Protein AF-A0AA35XCS1-F1 (afdb_monomer_lite)

Secondary structure (DSSP, 8-state):
-EE----TT--BSEEEE-SSTTSS-EEEE--SS-BEEEEEEE-TTS-SSEEEEEEE-STT---EEEEEE-GGG-SSB--GGGEEEE----TTT--S-BTTEEEEEEEE-TT---B--SS----EEEEEPPP-TTSEEEPTTEEPPTT-SSS--EE-TTSPPP-TTTTS--SEEEE--SEEEPTT----STTGGGTS-EEEE--SSS-PPP-PPPS--TT------------TTSHHHHHHHHHHHHHHHHHHHHHHHHHHHHHHHHHHHHHTT--------------------------------

Organism: Geodia barretti (NCBI:txid519541)

Sequence (305 aa):
MVAAKDYHQEQSTVLKYSCNEGYSWRDFTFSSTDITVYGVVTEPGQHTTIMSLYGGSWDNFKWTVITVDFANIFPRQCDDQDYYDWRPWDERTESQCLLGSSITIERRKPQICCLNGRDYDREFDYHICDCTSEDYECDYGFARPMYDYYAPCMRDHAIELPNPCADGKNKTYMANTGYRKIAGDVCTGGEEILFQRFEAPCCGDDTLPPFFPPPNQPGQTVSGKVASKGPLAAVGALLGVACLMALVFLAMFIIVTLKYRATTRNYIRVATAEEPALFGSSQQDTPENLASMAGEEEDDKPLIP

pLDDT: mean 75.56, std 20.83, range [29.45, 97.0]

Foldseek 3Di:
DWDDPDDVPFWDQWTWDALQPVPDIDIDRQDPDTWDWPDKDDDPPNLAQKIWTWTADDVDGDIDIGIDRCQVVAPEADDPVQKDWDKDDDPVPRDCADLQKIKTWIDGHSVHRHRPHSPDDIDMDIDGHADDPVQKDFDPQWDADPPDPPGDTHGNPVDDDPLPCVVVPDQKDFAFLRMDGDPPRDHDHDCVVLGGTDIGGSDPDPDPDPRPPGPDPPPDDPPDPPDDDDDDDDPVVVVVVVVVVVVVVVVVVVVVVVVVVVVVVVVVVVVVPDDDDDDDDDDDDDDDDDDDDDDDDDDDYDDDD

Structure (mmCIF, N/CA/C/O backbone):
data_AF-A0AA35XCS1-F1
#
_entry.id   AF-A0AA35XCS1-F1
#
loop_
_atom_site.group_PDB
_atom_site.id
_atom_site.type_symbol
_atom_site.label_atom_id
_atom_site.label_alt_id
_atom_site.label_comp_id
_atom_site.label_asym_id
_atom_site.label_entity_id
_atom_site.label_seq_id
_atom_site.pdbx_PDB_ins_code
_atom_site.Cartn_x
_atom_site.Cartn_y
_atom_site.Cartn_z
_atom_site.occupancy
_atom_site.B_iso_or_equiv
_atom_site.auth_seq_id
_atom_site.auth_comp_id
_atom_site.auth_asym_id
_atom_site.auth_atom_id
_atom_site.pdbx_PDB_model_num
ATOM 1 N N . MET A 1 1 ? -11.689 -0.130 13.879 1.00 67.38 1 MET A N 1
ATOM 2 C CA . MET A 1 1 ? -10.366 -0.140 14.540 1.00 67.38 1 MET A CA 1
ATOM 3 C C . MET A 1 1 ? -10.580 -0.165 16.047 1.00 67.38 1 MET A C 1
ATOM 5 O O . MET A 1 1 ? -11.455 0.543 16.535 1.00 67.38 1 MET A O 1
ATOM 9 N N . VAL A 1 2 ? -9.821 -0.976 16.780 1.00 70.12 2 VAL A N 1
ATOM 10 C CA . VAL A 1 2 ? -9.845 -1.020 18.251 1.00 70.12 2 VAL A CA 1
ATOM 11 C C . VAL A 1 2 ? -8.406 -0.928 18.740 1.00 70.12 2 VAL A C 1
ATOM 13 O O . VAL A 1 2 ? -7.520 -1.516 18.127 1.00 70.12 2 VAL A O 1
ATOM 16 N N . ALA A 1 3 ? -8.180 -0.176 19.812 1.00 72.00 3 ALA A N 1
ATOM 17 C CA . ALA A 1 3 ? -6.889 -0.035 20.463 1.00 72.00 3 ALA A CA 1
ATOM 18 C C . ALA A 1 3 ? -7.043 -0.311 21.965 1.00 72.00 3 ALA A C 1
ATOM 20 O O . ALA A 1 3 ? -7.731 0.416 22.691 1.00 72.00 3 ALA A O 1
ATOM 21 N N . ALA A 1 4 ? -6.368 -1.356 22.440 1.00 60.22 4 ALA A N 1
ATOM 22 C CA . ALA A 1 4 ? -5.995 -1.415 23.844 1.00 60.22 4 ALA A CA 1
ATOM 23 C C . ALA A 1 4 ? -4.939 -0.333 24.105 1.00 60.22 4 ALA A C 1
ATOM 25 O O . ALA A 1 4 ? -4.103 -0.046 23.245 1.00 60.22 4 ALA A O 1
ATOM 26 N N . LYS A 1 5 ? -4.996 0.297 25.277 1.00 62.22 5 LYS A N 1
ATOM 27 C CA . LYS A 1 5 ? -4.013 1.301 25.674 1.00 62.22 5 LYS A CA 1
ATOM 28 C C . LYS A 1 5 ? -2.779 0.566 26.197 1.00 62.22 5 LYS A C 1
ATOM 30 O O . LYS A 1 5 ? -2.802 0.098 27.330 1.00 62.22 5 LYS A O 1
ATOM 35 N N . ASP A 1 6 ? -1.751 0.429 25.362 1.00 60.84 6 ASP A N 1
ATOM 36 C CA . ASP A 1 6 ? -0.478 -0.153 25.791 1.00 60.84 6 ASP A CA 1
ATOM 37 C C . ASP A 1 6 ? 0.267 0.840 26.689 1.00 60.84 6 ASP A C 1
ATOM 39 O O . ASP A 1 6 ? 0.948 1.763 26.239 1.00 60.84 6 ASP A O 1
ATOM 43 N N . TYR A 1 7 ? 0.060 0.664 27.988 1.00 57.91 7 TYR A N 1
ATOM 44 C CA . TYR A 1 7 ? 0.939 1.167 29.020 1.00 57.91 7 TYR A CA 1
ATOM 45 C C . TYR A 1 7 ? 1.681 -0.028 29.605 1.00 57.91 7 TYR A C 1
ATOM 47 O O . TYR A 1 7 ? 1.083 -0.854 30.297 1.00 57.91 7 TYR A O 1
ATOM 55 N N . HIS A 1 8 ? 2.992 -0.101 29.367 1.00 55.34 8 HIS A N 1
ATOM 56 C CA . HIS A 1 8 ? 3.849 -1.095 30.001 1.00 55.34 8 HIS A CA 1
ATOM 57 C C . HIS A 1 8 ? 3.632 -1.105 31.526 1.00 55.34 8 HIS A C 1
ATOM 59 O O . HIS A 1 8 ? 4.065 -0.195 32.226 1.00 55.34 8 HIS A O 1
ATOM 65 N N . GLN A 1 9 ? 3.019 -2.187 32.020 1.00 58.66 9 GLN A N 1
ATOM 66 C CA . GLN A 1 9 ? 2.786 -2.519 33.435 1.00 58.66 9 GLN A CA 1
ATOM 67 C C . GLN A 1 9 ? 1.664 -1.753 34.172 1.00 58.66 9 GLN A C 1
ATOM 69 O O . GLN A 1 9 ? 1.353 -2.133 35.303 1.00 58.66 9 GLN A O 1
ATOM 74 N N . GLU A 1 10 ? 0.986 -0.775 33.562 1.00 75.75 10 GLU A N 1
ATOM 75 C CA . GLU A 1 10 ? -0.226 -0.194 34.171 1.00 75.75 10 GLU A CA 1
ATOM 76 C C . GLU A 1 10 ? -1.444 -1.124 33.997 1.00 75.75 10 GLU A C 1
ATOM 78 O O . GLU A 1 10 ? -1.518 -1.946 33.079 1.00 75.75 10 GLU A O 1
ATOM 83 N N . GLN A 1 11 ? -2.422 -1.007 34.897 1.00 83.88 11 GLN A N 1
ATOM 84 C CA . GLN A 1 11 ? -3.726 -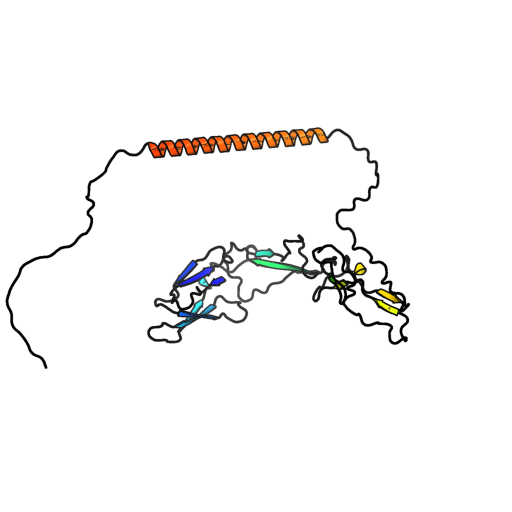1.653 34.742 1.00 83.88 11 GLN A CA 1
ATOM 85 C C . GLN A 1 11 ? -4.712 -0.714 34.034 1.00 83.88 11 GLN A C 1
ATOM 87 O O . GLN A 1 11 ? -4.580 0.508 34.085 1.00 83.88 11 GLN A O 1
ATOM 92 N N . SER A 1 12 ? -5.733 -1.284 33.395 1.00 87.31 12 SER A N 1
ATOM 93 C CA . SER A 1 12 ? -6.838 -0.529 32.808 1.00 87.31 12 SER A CA 1
ATOM 94 C C . SER A 1 12 ? -8.179 -1.229 33.030 1.00 87.31 12 SER A C 1
ATOM 96 O O . SER A 1 12 ? -8.268 -2.456 33.080 1.00 87.31 12 SER A O 1
ATOM 98 N N . THR A 1 13 ? -9.235 -0.423 33.080 1.00 90.31 13 THR A N 1
ATOM 99 C CA . THR A 1 13 ? -10.644 -0.822 32.934 1.00 90.31 13 THR A CA 1
ATOM 100 C C . THR A 1 13 ? -11.238 -0.383 31.588 1.00 90.31 13 THR A C 1
ATOM 102 O O . THR A 1 13 ? -12.380 -0.726 31.286 1.00 90.31 13 THR A O 1
ATOM 105 N N . VAL A 1 14 ? -10.484 0.357 30.759 1.00 89.50 14 VAL A N 1
ATOM 106 C CA . VAL A 1 14 ? -10.960 1.041 29.541 1.00 89.50 14 VAL A CA 1
ATOM 107 C C . VAL A 1 14 ? -10.181 0.637 28.278 1.00 89.50 14 VAL A C 1
ATOM 109 O O . VAL A 1 14 ? -8.949 0.657 28.245 1.00 89.50 14 VAL A O 1
ATOM 112 N N . LEU A 1 15 ? -10.923 0.335 27.207 1.00 90.06 15 LEU A N 1
ATOM 113 C CA . LEU A 1 15 ? -10.454 0.226 25.818 1.00 90.06 15 LEU A CA 1
ATOM 114 C C . LEU A 1 15 ? -10.829 1.493 25.038 1.00 90.06 15 LEU A C 1
ATOM 116 O O . LEU A 1 15 ? -11.811 2.157 25.377 1.00 90.06 15 LEU A O 1
ATOM 120 N N . LYS A 1 16 ? -10.116 1.787 23.944 1.00 91.44 16 LYS A N 1
ATOM 121 C CA . LYS A 1 16 ? -10.513 2.825 22.981 1.00 91.44 16 LYS A CA 1
ATOM 122 C C . LYS A 1 16 ? -10.874 2.198 21.638 1.00 91.44 16 LYS A C 1
ATOM 124 O O . LYS A 1 16 ? -10.176 1.316 21.145 1.00 91.44 16 LYS A O 1
ATOM 129 N N . TYR A 1 17 ? -11.957 2.655 21.019 1.00 92.00 17 TYR A N 1
ATOM 130 C CA . TYR A 1 17 ? -12.400 2.162 19.714 1.00 92.00 17 TYR A CA 1
ATOM 131 C C . TYR A 1 17 ? -12.751 3.300 18.754 1.00 92.00 17 TYR A C 1
ATOM 133 O O . TYR A 1 17 ? -13.126 4.397 19.169 1.00 92.00 17 TYR A O 1
ATOM 141 N N . SER A 1 18 ? -12.632 3.023 17.456 1.00 91.56 18 SER A N 1
ATOM 142 C CA . SER A 1 18 ? -12.961 3.945 16.371 1.00 91.56 18 SER A CA 1
ATOM 143 C C . SER A 1 18 ? -13.613 3.193 15.209 1.00 91.56 18 SER A C 1
ATOM 145 O O . SER A 1 18 ? -13.070 2.206 14.696 1.00 91.56 18 SER A O 1
ATOM 147 N N . CYS A 1 19 ? -14.774 3.679 14.761 1.00 91.00 19 CYS A N 1
ATOM 148 C CA . CYS A 1 19 ? -15.423 3.212 13.534 1.00 91.00 19 CYS A CA 1
ATOM 149 C C . CYS A 1 19 ? -15.185 4.135 12.327 1.00 91.00 19 CYS A C 1
ATOM 151 O O . CYS A 1 19 ? -15.748 3.858 11.277 1.00 91.00 19 CYS A O 1
ATOM 153 N N . ASN A 1 20 ? -14.346 5.172 12.439 1.00 88.81 20 ASN A N 1
ATOM 154 C CA . ASN A 1 20 ? -14.059 6.164 11.391 1.00 88.81 20 ASN A CA 1
ATOM 155 C C . ASN A 1 20 ? -12.549 6.283 11.095 1.00 88.81 20 ASN A C 1
ATOM 157 O O . ASN A 1 20 ? -11.977 7.369 11.122 1.00 88.81 20 ASN A O 1
ATOM 161 N N . GLU A 1 21 ? -11.893 5.135 10.882 1.00 88.56 21 GLU A N 1
ATOM 162 C CA . GLU A 1 21 ? -10.452 5.007 10.565 1.00 88.56 21 GLU A CA 1
ATOM 163 C C . GLU A 1 21 ? -9.485 5.729 11.535 1.00 88.56 21 GLU A C 1
ATOM 165 O O . GLU A 1 21 ? -8.349 6.026 11.185 1.00 88.56 21 GLU A O 1
ATOM 170 N N . GLY A 1 22 ? -9.906 5.978 12.780 1.00 90.75 22 GLY A N 1
ATOM 171 C CA . GLY A 1 22 ? -9.110 6.683 13.792 1.00 90.75 22 GLY A CA 1
ATOM 172 C C . GLY A 1 22 ? -9.342 8.197 13.860 1.00 90.75 22 GLY A C 1
ATOM 173 O O . GLY A 1 22 ? -8.748 8.842 14.723 1.00 90.75 22 GLY A O 1
ATOM 174 N N . TYR A 1 23 ? -10.222 8.767 13.023 1.00 88.69 23 TYR A N 1
ATOM 175 C CA . TYR A 1 23 ? -10.543 10.204 13.024 1.00 88.69 23 TYR A CA 1
ATOM 176 C C . TYR A 1 23 ? -11.166 10.675 14.350 1.00 88.69 23 TYR A C 1
ATOM 178 O O . TYR A 1 23 ? -10.897 11.782 14.813 1.00 88.69 23 TYR A O 1
ATOM 186 N N . SER A 1 24 ? -11.966 9.830 15.005 1.00 89.75 24 SER A N 1
ATOM 187 C CA . SER A 1 24 ? -12.323 10.020 16.411 1.00 89.75 24 SER A CA 1
ATOM 188 C C . SER A 1 24 ? -12.408 8.698 17.171 1.00 89.75 24 SER A C 1
ATOM 190 O O . SER A 1 24 ? -12.579 7.618 16.600 1.00 89.75 24 SER A O 1
ATOM 192 N N . TRP A 1 25 ? -12.249 8.798 18.489 1.00 92.12 25 TRP A N 1
ATOM 193 C CA . TRP A 1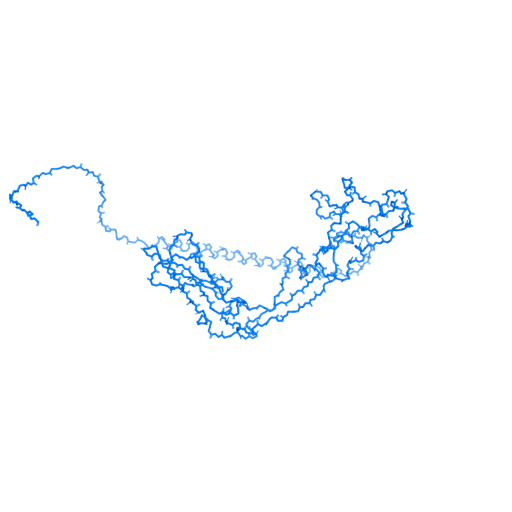 25 ? -12.144 7.666 19.402 1.00 92.12 25 TRP A CA 1
ATOM 194 C C . TRP A 1 25 ? -13.201 7.762 20.495 1.00 92.12 25 TRP A C 1
ATOM 196 O O . TRP A 1 25 ? -13.586 8.856 20.910 1.00 92.12 25 TRP A O 1
ATOM 206 N N . ARG A 1 26 ? -13.668 6.604 20.955 1.00 91.38 26 ARG A N 1
ATOM 207 C CA . ARG A 1 26 ? -14.609 6.459 22.066 1.00 91.38 26 ARG A CA 1
ATOM 208 C C . ARG A 1 26 ? -14.055 5.474 23.080 1.00 91.38 26 ARG A C 1
ATOM 210 O O . ARG A 1 26 ? -13.398 4.502 22.707 1.00 91.38 26 ARG A O 1
ATOM 217 N N . ASP A 1 27 ? -14.373 5.715 24.341 1.00 92.69 27 ASP A N 1
ATOM 218 C CA . ASP A 1 27 ? -13.903 4.914 25.464 1.00 92.69 27 ASP A CA 1
ATOM 219 C C . ASP A 1 27 ? -14.972 3.879 25.832 1.00 92.69 27 ASP A C 1
ATOM 221 O O . ASP A 1 27 ? -16.171 4.163 25.791 1.00 92.69 27 ASP A O 1
ATOM 225 N N . PHE A 1 28 ? -14.539 2.663 26.158 1.00 90.56 28 PHE A N 1
ATOM 226 C CA . PHE A 1 28 ? -15.406 1.556 26.552 1.00 90.56 28 PHE A CA 1
ATOM 227 C C . PHE A 1 28 ? -14.847 0.872 27.798 1.00 90.56 28 PHE A C 1
ATOM 229 O O . PHE A 1 28 ? -13.753 0.303 27.761 1.00 90.56 28 PHE A O 1
ATOM 236 N N . THR A 1 29 ? -15.604 0.918 28.893 1.00 92.62 29 THR A N 1
ATOM 237 C CA . THR A 1 29 ? -15.270 0.219 30.137 1.00 92.62 29 THR A CA 1
ATOM 238 C C . THR A 1 29 ? -15.533 -1.277 29.967 1.00 92.62 29 THR A C 1
ATOM 240 O O . THR A 1 29 ? -16.683 -1.702 29.901 1.00 92.62 29 THR A O 1
ATOM 243 N N . PHE A 1 30 ? -14.468 -2.074 29.872 1.00 90.31 30 PHE A N 1
ATOM 244 C CA . PHE A 1 30 ? -14.535 -3.518 29.609 1.00 90.31 30 PHE A CA 1
ATOM 245 C C . PHE A 1 30 ? -14.518 -4.375 30.883 1.00 90.31 30 PHE A C 1
ATOM 247 O O . PHE A 1 30 ? -14.803 -5.569 30.826 1.00 90.31 30 PHE A O 1
ATOM 254 N N . SER A 1 31 ? -14.152 -3.779 32.018 1.00 89.81 31 SER A N 1
ATOM 255 C CA . SER A 1 31 ? -14.043 -4.434 33.321 1.00 89.81 31 SER A CA 1
ATOM 256 C C . SER A 1 31 ? -14.433 -3.457 34.428 1.00 89.81 31 SER A C 1
ATOM 258 O O . SER A 1 31 ? -14.196 -2.257 34.308 1.00 89.81 31 SER A O 1
ATOM 260 N N . SER A 1 32 ? -15.005 -3.966 35.521 1.00 89.69 32 SER A N 1
ATOM 261 C CA . SER A 1 32 ? -15.224 -3.206 36.760 1.00 89.69 32 SER A CA 1
ATOM 262 C C . SER A 1 32 ? -14.017 -3.233 37.707 1.00 89.69 32 SER A C 1
ATOM 264 O O . SER A 1 32 ? -14.047 -2.585 38.748 1.00 89.69 32 SER A O 1
ATOM 266 N N . THR A 1 33 ? -12.987 -4.016 37.381 1.00 88.50 33 THR A N 1
ATOM 267 C CA . THR A 1 33 ? -11.736 -4.144 38.139 1.00 88.50 33 THR A CA 1
ATOM 268 C C . THR A 1 33 ? -10.532 -3.950 37.228 1.00 88.50 33 THR A C 1
ATOM 270 O O . THR A 1 33 ? -10.570 -4.286 36.044 1.00 88.50 33 THR A O 1
ATOM 273 N N . ASP A 1 34 ? -9.452 -3.422 37.789 1.00 88.62 34 ASP A N 1
ATOM 274 C CA . ASP A 1 34 ? -8.239 -3.076 37.059 1.00 88.62 34 ASP A CA 1
ATOM 275 C C . ASP A 1 34 ? -7.478 -4.318 36.550 1.00 88.62 34 ASP A C 1
ATOM 277 O O . ASP A 1 34 ? -7.041 -5.176 37.325 1.00 88.62 34 ASP A O 1
ATOM 281 N N . ILE A 1 35 ? -7.305 -4.411 35.226 1.00 88.88 35 ILE A N 1
ATOM 282 C CA . ILE A 1 35 ? -6.639 -5.523 34.530 1.00 88.88 35 ILE A CA 1
ATOM 283 C C . ILE A 1 35 ? -5.383 -5.018 33.816 1.00 88.88 35 ILE A C 1
ATOM 285 O O . ILE A 1 35 ? -5.453 -4.114 32.984 1.00 88.88 35 ILE A O 1
ATOM 289 N N . THR A 1 36 ? -4.238 -5.648 34.072 1.00 89.06 36 THR A N 1
ATOM 290 C CA . THR A 1 36 ? -3.053 -5.536 33.213 1.00 89.06 36 THR A CA 1
ATOM 291 C C . THR A 1 36 ? -3.299 -6.381 31.969 1.00 89.06 36 THR A C 1
ATOM 293 O O . THR A 1 36 ? -3.499 -7.595 32.066 1.00 89.06 36 THR A O 1
ATOM 296 N N . VAL A 1 37 ? -3.322 -5.744 30.797 1.00 88.62 37 VAL A N 1
ATOM 297 C CA . VAL A 1 37 ? -3.548 -6.407 29.504 1.00 88.62 37 VAL A CA 1
ATOM 298 C C . VAL A 1 37 ? -2.206 -6.882 28.945 1.00 88.62 37 VAL A C 1
ATOM 300 O O . VAL A 1 37 ? -1.283 -6.091 28.798 1.00 88.62 37 VAL A O 1
ATOM 303 N N . TYR A 1 38 ? -2.102 -8.172 28.622 1.00 89.12 38 TYR A N 1
ATOM 304 C CA . TYR A 1 38 ? -0.889 -8.798 28.071 1.00 89.12 38 TYR A CA 1
ATOM 305 C C . TYR A 1 38 ? -0.964 -8.994 26.550 1.00 89.12 38 TYR A C 1
ATOM 307 O O . TYR A 1 38 ? 0.028 -9.358 25.919 1.00 89.12 38 TYR A O 1
ATOM 315 N N . GLY A 1 39 ? -2.139 -8.775 25.959 1.00 89.31 39 GLY A N 1
ATOM 316 C CA . GLY A 1 39 ? -2.330 -8.741 24.519 1.00 89.31 39 GLY A CA 1
ATOM 317 C C . GLY A 1 39 ? -3.788 -8.887 24.105 1.00 89.31 39 GLY A C 1
ATOM 318 O O . GLY A 1 39 ? -4.706 -8.950 24.930 1.00 89.31 39 GLY A O 1
ATOM 319 N N . VAL A 1 40 ? -3.983 -8.912 22.790 1.00 90.44 40 VAL A N 1
ATOM 320 C CA . VAL A 1 40 ? -5.284 -8.917 22.120 1.00 90.44 40 VAL A CA 1
ATOM 321 C C . VAL A 1 40 ? -5.237 -9.906 20.959 1.00 90.44 40 VAL A C 1
ATOM 323 O O . VAL A 1 40 ? -4.264 -9.933 20.209 1.00 90.44 40 VAL A O 1
ATOM 326 N N . VAL A 1 41 ? -6.299 -10.692 20.790 1.00 91.50 41 VAL A N 1
ATOM 327 C CA . VAL A 1 41 ? -6.521 -11.573 19.638 1.00 91.50 41 VAL A CA 1
ATOM 328 C C . VAL A 1 41 ? -7.871 -11.276 18.980 1.00 91.50 41 VAL A C 1
ATOM 330 O O . VAL A 1 41 ? -8.790 -10.740 19.602 1.00 91.50 41 VAL A O 1
ATOM 333 N N . THR A 1 42 ? -7.980 -11.623 17.701 1.00 90.88 42 THR A N 1
ATOM 334 C CA . THR A 1 42 ? -9.192 -11.500 16.873 1.00 90.88 42 THR A CA 1
ATOM 335 C C . THR A 1 42 ? -9.430 -12.812 16.124 1.00 90.88 42 THR A C 1
ATOM 337 O O . THR A 1 42 ? -8.530 -13.651 16.041 1.00 90.88 42 THR A O 1
ATOM 340 N N . GLU A 1 43 ? -10.643 -13.014 15.607 1.00 86.81 43 GLU A N 1
ATOM 341 C CA . GLU A 1 43 ? -10.980 -14.180 14.778 1.00 86.81 43 GLU A CA 1
ATOM 342 C C . GLU A 1 43 ? -10.091 -14.207 13.510 1.00 86.81 43 GLU A C 1
ATOM 344 O O . GLU A 1 43 ? -9.932 -13.164 12.861 1.00 86.81 43 GLU A O 1
ATOM 349 N N . PRO A 1 44 ? -9.484 -15.355 13.139 1.00 84.88 44 PRO A N 1
ATOM 350 C CA . PRO A 1 44 ? -8.673 -15.463 11.927 1.00 84.88 44 PRO A CA 1
ATOM 351 C C . PRO A 1 44 ? -9.413 -14.961 10.680 1.00 84.88 44 PRO A C 1
ATOM 353 O O . PRO A 1 44 ? -10.597 -15.225 10.496 1.00 84.88 44 PRO A O 1
ATOM 356 N N . GLY A 1 45 ? -8.708 -14.212 9.829 1.00 79.12 45 GLY A N 1
ATOM 357 C CA . GLY A 1 45 ? -9.289 -13.533 8.664 1.00 79.12 45 GLY A CA 1
ATOM 358 C C . GLY A 1 45 ? -9.937 -12.172 8.964 1.00 79.12 45 GLY A C 1
ATOM 359 O O . GLY A 1 45 ? -10.174 -11.416 8.034 1.00 79.12 45 GLY A O 1
ATOM 360 N N . GLN A 1 46 ? -10.165 -11.805 10.232 1.00 79.38 46 GLN A N 1
ATOM 361 C CA . GLN A 1 46 ? -10.646 -10.471 10.646 1.00 79.38 46 GLN A CA 1
ATOM 362 C C . GLN A 1 46 ? -12.039 -10.062 10.110 1.00 79.38 46 GLN A C 1
ATOM 364 O O . GLN A 1 46 ? -12.422 -8.897 10.203 1.00 79.38 46 GLN A O 1
ATOM 369 N N . HIS A 1 47 ? -12.840 -11.018 9.629 1.00 80.38 47 HIS A N 1
ATOM 370 C CA . HIS A 1 47 ? -14.194 -10.800 9.093 1.00 80.38 47 HIS A CA 1
ATOM 371 C C . HIS A 1 47 ? -15.263 -10.480 10.162 1.00 80.38 47 HIS A C 1
ATOM 373 O O . HIS A 1 47 ? -16.455 -10.435 9.852 1.00 80.38 47 HIS A O 1
ATOM 379 N N . THR A 1 48 ? -14.892 -10.326 11.439 1.00 86.12 48 THR A N 1
ATOM 380 C CA . THR A 1 48 ? -15.852 -10.271 12.554 1.00 86.12 48 THR A CA 1
ATOM 381 C C . THR A 1 48 ? -15.536 -9.185 13.570 1.00 86.12 48 THR A C 1
ATOM 383 O O . THR A 1 48 ? -14.423 -8.678 13.680 1.00 86.12 48 THR A O 1
ATOM 386 N N . THR A 1 49 ? -16.563 -8.810 14.327 1.00 89.94 49 THR A N 1
ATOM 387 C CA . THR A 1 49 ? -16.526 -7.760 15.348 1.00 89.94 49 THR A CA 1
ATOM 388 C C . THR A 1 49 ? -16.048 -8.251 16.714 1.00 89.94 49 THR A C 1
ATOM 390 O O . THR A 1 49 ? -16.086 -7.488 17.678 1.00 89.94 49 THR A O 1
ATOM 393 N N . ILE A 1 50 ? -15.601 -9.507 16.812 1.00 90.56 50 ILE A N 1
ATOM 394 C CA . ILE A 1 50 ? -15.243 -10.160 18.071 1.00 90.56 50 ILE A CA 1
ATOM 395 C C . ILE A 1 50 ? -13.743 -10.006 18.336 1.00 90.56 50 ILE A C 1
ATOM 397 O O . ILE A 1 50 ? -12.896 -10.372 17.519 1.00 90.56 50 ILE A O 1
ATOM 401 N N . MET A 1 51 ? -13.419 -9.487 19.517 1.00 91.62 51 MET A N 1
ATOM 402 C CA . MET A 1 51 ? -12.052 -9.280 19.984 1.00 91.62 51 MET A CA 1
ATOM 403 C C . MET A 1 51 ? -11.905 -9.815 21.409 1.00 91.62 51 MET A C 1
ATOM 405 O O . MET A 1 51 ? -12.693 -9.460 22.286 1.00 91.62 51 MET A O 1
ATOM 409 N N . SER A 1 52 ? -10.874 -10.617 21.664 1.00 92.75 52 SER A N 1
ATOM 410 C CA . SER A 1 52 ? -10.562 -11.118 23.006 1.00 92.75 52 SER A CA 1
ATOM 411 C C . SER A 1 52 ? -9.252 -10.516 23.498 1.00 92.75 52 SER A C 1
ATOM 413 O O . SER A 1 52 ? -8.211 -10.671 22.864 1.00 92.75 52 SER A O 1
ATOM 415 N N . LEU A 1 53 ? -9.287 -9.850 24.647 1.00 91.56 53 LEU A N 1
ATOM 416 C CA . LEU A 1 53 ? -8.095 -9.415 25.373 1.00 91.56 53 LEU A CA 1
ATOM 417 C C . LEU A 1 53 ? -7.788 -10.407 26.498 1.00 91.56 53 LEU A C 1
ATOM 419 O O . LEU A 1 53 ? -8.703 -10.933 27.135 1.00 91.56 53 LEU A O 1
ATOM 423 N N . TYR A 1 54 ? -6.505 -10.657 26.743 1.00 91.31 54 TYR A N 1
ATOM 424 C CA . TYR A 1 54 ? -6.045 -11.568 27.789 1.00 91.31 54 TYR A CA 1
ATOM 425 C C . TYR A 1 54 ? -5.095 -10.861 28.759 1.00 91.31 54 TYR A C 1
ATOM 427 O O . TYR A 1 54 ? -4.279 -10.023 28.368 1.00 91.31 54 TYR A O 1
ATOM 435 N N . GLY A 1 55 ? -5.206 -11.193 30.043 1.00 90.62 55 GLY A N 1
ATOM 436 C CA . GLY A 1 55 ? -4.392 -10.584 31.090 1.00 90.62 55 GLY A CA 1
ATOM 437 C C . GLY A 1 55 ? -4.790 -11.020 32.494 1.00 90.62 55 GLY A C 1
ATOM 438 O O . GLY A 1 55 ? -5.282 -12.133 32.676 1.00 90.62 55 GLY A O 1
ATOM 439 N N . GLY A 1 56 ? -4.587 -10.154 33.485 1.00 88.88 56 GLY A N 1
ATOM 440 C CA . GLY A 1 56 ? -4.942 -10.429 34.879 1.00 88.88 56 GLY A CA 1
ATOM 441 C C . GLY A 1 56 ? -4.804 -9.209 35.792 1.00 88.88 56 GLY A C 1
ATOM 442 O O . GLY A 1 56 ? -4.299 -8.169 35.379 1.00 88.88 56 GLY A O 1
ATOM 443 N N . SER A 1 57 ? -5.260 -9.341 37.037 1.00 84.50 57 SER A N 1
ATOM 444 C CA . SER A 1 57 ? -5.017 -8.370 38.117 1.00 84.50 57 SER A CA 1
ATOM 445 C C . SER A 1 57 ? -3.774 -8.770 38.924 1.00 84.50 57 SER A C 1
ATOM 447 O O . SER A 1 57 ? -3.496 -9.964 39.065 1.00 84.50 57 SER A O 1
ATOM 449 N N . TRP A 1 58 ? -3.038 -7.791 39.461 1.00 78.12 58 TRP A N 1
ATOM 450 C CA . TRP A 1 58 ? -1.824 -8.025 40.253 1.00 78.12 58 TRP A CA 1
ATOM 451 C C . TRP A 1 58 ? -2.088 -8.737 41.589 1.00 78.12 58 TRP A C 1
ATOM 453 O O . TRP A 1 58 ? -1.334 -9.641 41.944 1.00 78.12 58 TRP A O 1
ATOM 463 N N . ASP A 1 59 ? -3.159 -8.376 42.307 1.00 77.25 59 ASP A N 1
ATOM 464 C CA . ASP A 1 59 ? -3.378 -8.789 43.707 1.00 77.25 59 ASP A CA 1
ATOM 465 C C . ASP A 1 59 ? -3.470 -10.309 43.891 1.00 77.25 59 ASP A C 1
ATOM 467 O O . ASP A 1 59 ? -3.122 -10.850 44.937 1.00 77.25 59 ASP A O 1
ATOM 471 N N . ASN A 1 60 ? -3.993 -11.004 42.882 1.00 74.50 60 ASN A N 1
ATOM 472 C CA . ASN A 1 60 ? -4.105 -12.456 42.809 1.00 74.50 60 ASN A CA 1
ATOM 473 C C . ASN A 1 60 ? -4.058 -12.850 41.326 1.00 74.50 60 ASN A C 1
ATOM 475 O O . ASN A 1 60 ? -5.111 -12.986 40.696 1.00 74.50 60 ASN A O 1
ATOM 479 N N . PHE A 1 61 ? -2.855 -13.012 40.764 1.00 80.81 61 PHE A N 1
ATOM 480 C CA . PHE A 1 61 ? -2.685 -13.211 39.323 1.00 80.81 61 PHE A CA 1
ATOM 481 C C . PHE A 1 61 ? -3.446 -14.438 38.797 1.00 80.81 61 PHE A C 1
ATOM 483 O O . PHE A 1 61 ? -3.065 -15.592 39.008 1.00 80.81 61 PHE A O 1
ATOM 490 N N . LYS A 1 62 ? -4.543 -14.163 38.089 1.00 87.38 62 LYS A N 1
ATOM 491 C CA . LYS A 1 62 ? -5.424 -15.139 37.447 1.00 87.38 62 LYS A CA 1
ATOM 492 C C . LYS A 1 62 ? -5.612 -14.727 35.998 1.00 87.38 62 LYS A C 1
ATOM 494 O O . LYS A 1 62 ? -6.116 -13.634 35.728 1.00 87.38 62 LYS A O 1
ATOM 499 N N . TRP A 1 63 ? -5.243 -15.622 35.083 1.00 90.38 63 TRP A N 1
ATOM 500 C CA . TRP A 1 63 ? -5.500 -15.440 33.660 1.00 90.38 63 TRP A CA 1
ATOM 501 C C . TRP A 1 63 ? -6.993 -15.233 33.418 1.00 90.38 63 TRP A C 1
ATOM 503 O O . TRP A 1 63 ? -7.821 -16.093 33.715 1.00 90.38 63 TRP A O 1
ATOM 513 N N . THR A 1 64 ? -7.308 -14.058 32.895 1.00 91.19 64 THR A N 1
ATOM 514 C CA . THR A 1 64 ? -8.649 -13.557 32.637 1.00 91.19 64 THR A CA 1
ATOM 515 C C . THR A 1 64 ? -8.713 -13.198 31.159 1.00 91.19 64 THR A C 1
ATOM 517 O O . THR A 1 64 ? -7.895 -12.414 30.674 1.00 91.19 64 THR A O 1
ATOM 520 N N . VAL A 1 65 ? -9.661 -13.791 30.432 1.00 93.44 65 VAL A N 1
ATOM 521 C CA . VAL A 1 65 ? -9.903 -13.498 29.014 1.00 93.44 65 VAL A CA 1
ATOM 522 C C . VAL A 1 65 ? -11.249 -12.802 28.909 1.00 93.44 65 VAL A C 1
ATOM 524 O O . VAL A 1 65 ? -12.274 -13.378 29.269 1.00 93.44 65 VAL A O 1
ATOM 527 N N . ILE A 1 66 ? -11.246 -11.562 28.428 1.00 92.69 66 ILE A N 1
ATOM 528 C CA . ILE A 1 66 ? -12.454 -10.755 28.252 1.00 92.69 66 ILE A CA 1
ATOM 529 C C . ILE A 1 66 ? -12.701 -10.642 26.753 1.00 92.69 66 ILE A C 1
ATOM 531 O O . ILE A 1 66 ? -11.854 -10.149 26.010 1.00 92.69 66 ILE A O 1
ATOM 535 N N . THR A 1 67 ? -13.851 -11.142 26.306 1.00 94.25 67 THR A N 1
ATOM 536 C CA . THR A 1 67 ? -14.252 -11.109 24.896 1.00 94.25 67 THR A CA 1
ATOM 537 C C . THR A 1 67 ? -15.324 -10.050 24.707 1.00 94.25 67 THR A C 1
ATOM 539 O O . THR A 1 67 ? -16.348 -10.075 25.386 1.00 94.25 67 THR A O 1
ATOM 542 N N . VAL A 1 68 ? -15.068 -9.117 23.796 1.00 92.00 68 VAL A N 1
ATOM 543 C CA . VAL A 1 68 ? -15.942 -7.995 23.462 1.00 92.00 68 VAL A CA 1
ATOM 544 C C . VAL A 1 68 ? -16.422 -8.186 22.029 1.00 92.00 68 VAL A C 1
ATOM 546 O O . VAL A 1 68 ? -15.605 -8.302 21.114 1.00 92.00 68 VAL A O 1
ATOM 549 N N . ASP A 1 69 ? -17.739 -8.212 21.833 1.00 92.00 69 ASP A N 1
ATOM 550 C CA . ASP A 1 69 ? -18.342 -8.113 20.506 1.00 92.00 69 ASP A CA 1
ATOM 551 C C . ASP A 1 69 ? -18.728 -6.658 20.223 1.00 92.00 69 ASP A C 1
ATOM 553 O O . ASP A 1 69 ? -19.580 -6.067 20.892 1.00 92.00 69 ASP A O 1
ATOM 557 N N . PHE A 1 70 ? -18.086 -6.079 19.214 1.00 90.31 70 PHE A N 1
ATOM 558 C CA . PHE A 1 70 ? -18.322 -4.716 18.760 1.00 90.31 70 PHE A CA 1
ATOM 559 C C . PHE A 1 70 ? -19.489 -4.589 17.764 1.00 90.31 70 PHE A C 1
ATOM 561 O O . PHE A 1 70 ? -19.719 -3.484 17.281 1.00 90.31 70 PHE A O 1
ATOM 568 N N . ALA A 1 71 ? -20.255 -5.649 17.462 1.00 88.38 71 ALA A N 1
ATOM 569 C CA . ALA A 1 71 ? -21.376 -5.601 16.510 1.00 88.38 71 ALA A CA 1
ATOM 570 C C . ALA A 1 71 ? -22.323 -4.411 16.762 1.00 88.38 71 ALA A C 1
ATOM 572 O O . ALA A 1 71 ? -22.653 -3.660 15.845 1.00 88.38 71 ALA A O 1
ATOM 573 N N . ASN A 1 72 ? -22.665 -4.169 18.030 1.00 88.88 72 ASN A N 1
ATOM 574 C CA . ASN A 1 72 ? -23.586 -3.109 18.448 1.00 88.88 72 ASN A CA 1
ATOM 575 C C . ASN A 1 72 ? -23.023 -1.672 18.353 1.00 88.88 72 ASN A C 1
ATOM 577 O O . ASN A 1 72 ? -23.761 -0.729 18.636 1.00 88.88 72 ASN A O 1
ATOM 581 N N . ILE A 1 73 ? -21.753 -1.453 17.966 1.00 89.94 73 ILE A N 1
ATOM 582 C CA . ILE A 1 73 ? -21.259 -0.087 17.679 1.00 89.94 73 ILE A CA 1
ATOM 583 C C . ILE A 1 73 ? -21.692 0.405 16.293 1.00 89.94 73 ILE A C 1
ATOM 585 O O . ILE A 1 73 ? -21.636 1.609 16.031 1.00 89.94 73 ILE A O 1
ATOM 589 N N . PHE A 1 74 ? -22.081 -0.515 15.405 1.00 90.38 74 PHE A N 1
ATOM 590 C CA . PHE A 1 74 ? -22.473 -0.225 14.033 1.00 90.38 74 PHE A CA 1
ATOM 591 C C . PHE A 1 74 ? -24.008 -0.128 13.946 1.00 90.38 74 PHE A C 1
ATOM 593 O O . PHE A 1 74 ? -24.691 -1.121 14.181 1.00 90.38 74 PHE A O 1
ATOM 600 N N . PRO A 1 75 ? -24.585 1.041 13.603 1.00 90.06 75 PRO A N 1
ATOM 601 C CA . PRO A 1 75 ? -26.038 1.227 13.538 1.00 90.06 75 PRO A CA 1
ATOM 602 C C . PRO A 1 75 ? -26.719 0.459 12.393 1.00 90.06 75 PRO A C 1
ATOM 604 O O . PRO A 1 75 ? -27.936 0.294 12.421 1.00 90.06 75 PRO A O 1
ATOM 607 N N . ARG A 1 76 ? -25.961 0.026 11.376 1.00 93.25 76 ARG A N 1
ATOM 608 C CA . ARG A 1 76 ? -26.422 -0.796 10.247 1.00 93.25 76 ARG A CA 1
ATOM 609 C C . ARG A 1 76 ? -25.254 -1.523 9.569 1.00 93.25 76 ARG A C 1
ATOM 611 O O . ARG A 1 76 ? -24.090 -1.168 9.785 1.00 93.25 76 ARG A O 1
ATOM 618 N N . GLN A 1 77 ? -25.582 -2.507 8.729 1.00 92.06 77 GLN A N 1
ATOM 619 C CA . GLN A 1 77 ? -24.671 -2.967 7.674 1.00 92.06 77 GLN A CA 1
ATOM 620 C C . GLN A 1 77 ? -24.427 -1.823 6.679 1.00 92.06 77 GLN A C 1
ATOM 622 O O . GLN A 1 77 ? -25.259 -0.921 6.580 1.00 92.06 77 GLN A O 1
ATOM 627 N N . CYS A 1 78 ? -23.302 -1.848 5.974 1.00 91.56 78 CYS A N 1
ATOM 628 C CA . CYS A 1 78 ? -23.024 -0.907 4.897 1.00 91.56 78 CYS A CA 1
ATOM 629 C C . CYS A 1 78 ? -23.887 -1.191 3.659 1.00 91.56 78 CYS A C 1
ATOM 631 O O . CYS A 1 78 ? -24.380 -2.303 3.472 1.00 91.56 78 CYS A O 1
ATOM 633 N N . ASP A 1 79 ? -24.035 -0.178 2.813 1.00 91.81 79 ASP A N 1
ATOM 634 C CA . ASP A 1 79 ? -24.592 -0.279 1.463 1.00 91.81 79 ASP A CA 1
ATOM 635 C C . ASP A 1 79 ? -23.655 0.411 0.461 1.00 91.81 79 ASP A C 1
ATOM 637 O O . ASP A 1 79 ? -22.772 1.165 0.865 1.00 91.81 79 ASP A O 1
ATOM 641 N N . ASP A 1 80 ? -23.840 0.167 -0.836 1.00 89.81 80 ASP A N 1
ATOM 642 C CA . ASP A 1 80 ? -22.976 0.639 -1.930 1.00 89.81 80 ASP A CA 1
ATOM 643 C C . ASP A 1 80 ? -22.693 2.159 -1.867 1.00 89.81 80 ASP A C 1
ATOM 645 O O . ASP A 1 80 ? -21.644 2.641 -2.295 1.00 89.81 80 ASP A O 1
ATOM 649 N N . GLN A 1 81 ? -23.611 2.955 -1.298 1.00 93.00 81 GLN A N 1
ATOM 650 C CA . GLN A 1 81 ? -23.456 4.409 -1.184 1.00 93.00 81 GLN A CA 1
ATOM 651 C C . GLN A 1 81 ? -22.523 4.832 -0.037 1.00 93.00 81 GLN A C 1
ATOM 653 O O . GLN A 1 81 ? -22.116 5.997 0.024 1.00 93.00 81 GLN A O 1
ATOM 658 N N . ASP A 1 82 ? -22.110 3.909 0.831 1.00 92.94 82 ASP A N 1
ATOM 659 C CA . ASP A 1 82 ? -21.099 4.127 1.868 1.00 92.94 82 ASP A CA 1
ATOM 660 C C . ASP A 1 82 ? -19.667 4.015 1.354 1.00 92.94 82 ASP A C 1
ATOM 662 O O . ASP A 1 82 ? -18.740 4.393 2.070 1.00 92.94 82 ASP A O 1
ATOM 666 N N . TYR A 1 83 ? -19.464 3.530 0.132 1.00 91.81 83 TYR A N 1
ATOM 667 C CA . TYR A 1 83 ? -18.149 3.209 -0.412 1.00 91.81 83 TYR A CA 1
ATOM 668 C C . TYR A 1 83 ? -17.672 4.217 -1.462 1.00 91.81 83 TYR A C 1
ATOM 670 O O . TYR A 1 83 ? -18.439 5.050 -1.946 1.00 91.81 83 TYR A O 1
ATOM 678 N N . TYR A 1 84 ? -16.378 4.228 -1.754 1.00 92.12 84 TYR A N 1
ATOM 679 C CA . TYR A 1 84 ? -15.777 5.033 -2.810 1.00 92.12 84 TYR A CA 1
ATOM 680 C C . TYR A 1 84 ? -14.555 4.317 -3.389 1.00 92.12 84 TYR A C 1
ATOM 682 O O . TYR A 1 84 ? -13.836 3.618 -2.670 1.00 92.12 84 TYR A O 1
ATOM 690 N N . ASP A 1 85 ? -14.309 4.546 -4.674 1.00 92.31 85 ASP A N 1
ATOM 691 C CA . ASP A 1 85 ? -13.122 4.052 -5.361 1.00 92.31 85 ASP A CA 1
ATOM 692 C C . ASP A 1 85 ? -11.872 4.725 -4.794 1.00 92.31 85 ASP A C 1
ATOM 694 O O . ASP A 1 85 ? -11.755 5.956 -4.771 1.00 92.31 85 ASP A O 1
ATOM 698 N N . TRP A 1 86 ? -10.907 3.920 -4.359 1.00 91.12 86 TRP A N 1
ATOM 699 C CA . TRP A 1 86 ? -9.599 4.407 -3.951 1.00 91.12 86 TRP A CA 1
ATOM 700 C C . TRP A 1 86 ? -8.492 3.629 -4.650 1.00 91.12 86 TRP A C 1
ATOM 702 O O . TRP A 1 86 ? -8.536 2.407 -4.776 1.00 91.12 86 TRP A O 1
ATOM 712 N N . ARG A 1 87 ? -7.466 4.361 -5.072 1.00 91.19 87 ARG A N 1
ATOM 713 C CA . ARG A 1 87 ? -6.248 3.821 -5.670 1.00 91.19 87 ARG A CA 1
ATOM 714 C C . ARG A 1 87 ? -5.077 4.179 -4.759 1.00 91.19 87 ARG A C 1
ATOM 716 O O . ARG A 1 87 ? -5.075 5.296 -4.242 1.00 91.19 87 ARG A O 1
ATOM 723 N N . PRO A 1 88 ? -4.089 3.299 -4.553 1.00 89.81 88 PRO A N 1
ATOM 724 C CA . PRO A 1 88 ? -2.790 3.740 -4.079 1.00 89.81 88 PRO A CA 1
ATOM 725 C C . PRO A 1 88 ? -2.096 4.529 -5.203 1.00 89.81 88 PRO A C 1
ATOM 727 O O . PRO A 1 88 ? -2.252 4.217 -6.383 1.00 89.81 88 PRO A O 1
ATOM 730 N N . TRP A 1 89 ? -1.338 5.557 -4.841 1.00 88.06 89 TRP A N 1
ATOM 731 C CA . TRP A 1 89 ? -0.503 6.345 -5.750 1.00 88.06 89 TRP A CA 1
ATOM 732 C C . TRP A 1 89 ? 0.754 6.795 -5.004 1.00 88.06 89 TRP A C 1
ATOM 734 O O . TRP A 1 89 ? 0.776 6.780 -3.769 1.00 88.06 89 TRP A O 1
ATOM 744 N N . ASP A 1 90 ? 1.788 7.210 -5.732 1.00 84.75 90 ASP A N 1
ATOM 745 C CA . ASP A 1 90 ? 2.951 7.863 -5.129 1.00 84.75 90 ASP A CA 1
ATOM 746 C C . ASP A 1 90 ? 2.763 9.387 -5.157 1.00 84.75 90 ASP A C 1
ATOM 748 O O . ASP A 1 90 ? 2.555 9.988 -6.212 1.00 84.75 90 ASP A O 1
ATOM 752 N N . GLU A 1 91 ? 2.831 10.036 -3.992 1.00 84.69 91 GLU A N 1
ATOM 753 C CA . GLU A 1 91 ? 2.717 11.498 -3.875 1.00 84.69 91 GLU A CA 1
ATOM 754 C C . GLU A 1 91 ? 3.854 12.247 -4.598 1.00 84.69 91 GLU A C 1
ATOM 756 O O . GLU A 1 91 ? 3.744 13.448 -4.836 1.00 84.69 91 GLU A O 1
ATOM 761 N N . ARG A 1 92 ? 4.949 11.558 -4.953 1.00 82.06 92 ARG A N 1
ATOM 762 C CA . ARG A 1 92 ? 6.135 12.140 -5.599 1.00 82.06 92 ARG A CA 1
ATOM 763 C C . ARG A 1 92 ? 6.020 12.266 -7.119 1.00 82.06 92 ARG A C 1
ATOM 765 O O . ARG A 1 92 ? 6.723 13.096 -7.688 1.00 82.06 92 ARG A O 1
ATOM 772 N N . THR A 1 93 ? 5.197 11.439 -7.766 1.00 73.25 93 THR A N 1
ATOM 773 C CA . THR A 1 93 ? 5.198 11.265 -9.235 1.00 73.25 93 THR A CA 1
ATOM 774 C C . THR A 1 93 ? 3.849 11.581 -9.889 1.00 73.25 93 THR A C 1
ATOM 776 O O . THR A 1 93 ? 3.731 11.516 -11.109 1.00 73.25 93 THR A O 1
ATOM 779 N N . GLU A 1 94 ? 2.820 11.890 -9.086 1.00 73.25 94 GLU A N 1
ATOM 780 C CA . GLU A 1 94 ? 1.400 11.998 -9.485 1.00 73.25 94 GLU A CA 1
ATOM 781 C C . GLU A 1 94 ? 0.831 10.724 -10.162 1.00 73.25 94 GLU A C 1
ATOM 783 O O . GLU A 1 94 ? -0.323 10.700 -10.599 1.00 73.25 94 GLU A O 1
ATOM 788 N N . SER A 1 95 ? 1.607 9.633 -10.204 1.00 81.19 95 SER A N 1
ATOM 789 C CA . SER A 1 95 ? 1.262 8.390 -10.888 1.00 81.19 95 SER A CA 1
ATOM 790 C C . SER A 1 95 ? 0.450 7.446 -10.002 1.00 81.19 95 SER A C 1
ATOM 792 O O . SER A 1 95 ? 0.799 7.166 -8.854 1.00 81.19 95 SER A O 1
ATOM 794 N N . GLN A 1 96 ? -0.619 6.893 -10.579 1.00 86.44 96 GLN A N 1
ATOM 795 C CA . GLN A 1 96 ? -1.413 5.808 -9.987 1.00 86.44 96 GLN A CA 1
ATOM 796 C C . GLN A 1 96 ? -0.838 4.416 -10.309 1.00 86.44 96 GLN A C 1
ATOM 798 O O . GLN A 1 96 ? -1.406 3.410 -9.889 1.00 86.44 96 GLN A O 1
ATOM 803 N N . CYS A 1 97 ? 0.269 4.350 -11.057 1.00 91.75 97 CYS A N 1
ATOM 804 C CA . CYS A 1 97 ? 0.990 3.120 -11.362 1.00 91.75 97 CYS A CA 1
ATOM 805 C C . CYS A 1 97 ? 2.100 2.892 -10.330 1.00 91.75 97 CYS A C 1
ATOM 807 O O . CYS A 1 97 ? 2.965 3.744 -10.139 1.00 91.75 97 CYS A O 1
ATOM 809 N N . LEU A 1 98 ? 2.081 1.728 -9.687 1.00 93.31 98 LEU A N 1
ATOM 810 C CA . LEU A 1 98 ? 3.080 1.248 -8.740 1.00 93.31 98 LEU A CA 1
ATOM 811 C C . LEU A 1 98 ? 3.546 -0.138 -9.204 1.00 93.31 98 LEU A C 1
ATOM 813 O O . LEU A 1 98 ? 2.724 -1.037 -9.398 1.00 93.31 98 LEU A O 1
ATOM 817 N N . LEU A 1 99 ? 4.859 -0.306 -9.395 1.00 94.38 99 LEU A N 1
ATOM 818 C CA . LEU A 1 99 ? 5.460 -1.525 -9.962 1.00 94.38 99 LEU A CA 1
ATOM 819 C C . LEU A 1 99 ? 4.770 -1.957 -11.275 1.00 94.38 99 LEU A C 1
ATOM 821 O O . LEU A 1 99 ? 4.347 -3.107 -11.440 1.00 94.38 99 LEU A O 1
ATOM 825 N N . GLY A 1 100 ? 4.569 -0.991 -12.175 1.00 94.75 100 GLY A N 1
ATOM 826 C CA . GLY A 1 100 ? 3.935 -1.219 -13.466 1.00 94.75 100 GLY A CA 1
ATOM 827 C C . GLY A 1 100 ? 2.441 -1.561 -13.460 1.00 94.75 100 GLY A C 1
ATOM 828 O O . GLY A 1 100 ? 1.919 -1.972 -14.497 1.00 94.75 100 GLY A O 1
ATOM 829 N N . SER A 1 101 ? 1.732 -1.411 -12.336 1.00 94.94 101 SER A N 1
ATOM 830 C CA . SER A 1 101 ? 0.279 -1.638 -12.263 1.00 94.94 101 SER A CA 1
ATOM 831 C C . SER A 1 101 ? -0.454 -0.597 -11.429 1.00 94.94 101 SER A C 1
ATOM 833 O O . SER A 1 101 ? 0.088 -0.049 -10.476 1.00 94.94 101 SER A O 1
ATOM 835 N N . SER A 1 102 ? -1.718 -0.353 -11.758 1.00 93.94 102 SER A N 1
ATOM 836 C CA . SER A 1 102 ? -2.646 0.394 -10.912 1.00 93.94 102 SER A CA 1
ATOM 837 C C . SER A 1 102 ? -3.753 -0.538 -10.422 1.00 93.94 102 SER A C 1
ATOM 839 O O . SER A 1 102 ? -4.209 -1.416 -11.161 1.00 93.94 102 SER A O 1
ATOM 841 N N . ILE A 1 103 ? -4.170 -0.355 -9.167 1.00 92.94 103 ILE A N 1
ATOM 842 C CA . ILE A 1 103 ? -5.302 -1.079 -8.579 1.00 92.94 103 ILE A CA 1
ATOM 843 C C . ILE A 1 103 ? -6.357 -0.092 -8.094 1.00 92.94 103 ILE A C 1
ATOM 845 O O . ILE A 1 103 ? -6.031 0.862 -7.389 1.00 92.94 103 ILE A O 1
ATOM 849 N N . THR A 1 104 ? -7.619 -0.327 -8.441 1.00 92.69 104 THR A N 1
ATOM 850 C CA . THR A 1 104 ? -8.758 0.344 -7.802 1.00 92.69 104 THR A CA 1
ATOM 851 C C . THR A 1 104 ? -9.352 -0.620 -6.794 1.00 92.69 104 THR A C 1
ATOM 853 O O . THR A 1 104 ? -9.742 -1.722 -7.165 1.00 92.69 104 THR A O 1
ATOM 856 N N . ILE A 1 105 ? -9.402 -0.222 -5.525 1.00 90.50 105 ILE A N 1
ATOM 857 C CA . ILE A 1 105 ? -10.081 -0.980 -4.477 1.00 90.50 105 ILE A CA 1
ATOM 858 C C . ILE A 1 105 ? -11.242 -0.165 -3.926 1.00 90.50 105 ILE A C 1
ATOM 860 O O . ILE A 1 105 ? -11.125 1.039 -3.680 1.00 90.50 105 ILE A O 1
ATOM 864 N N . GLU A 1 106 ? -12.352 -0.843 -3.670 1.00 89.75 106 GLU A N 1
ATOM 865 C CA . GLU A 1 106 ? -13.452 -0.239 -2.941 1.00 89.75 106 GLU A CA 1
ATOM 866 C C . GLU A 1 106 ? -13.028 0.034 -1.484 1.00 89.75 106 GLU A C 1
ATOM 868 O O . GLU A 1 106 ? -12.500 -0.838 -0.777 1.00 89.75 106 GLU A O 1
ATOM 873 N N . ARG A 1 107 ? -13.250 1.265 -1.009 1.00 90.50 107 ARG A N 1
ATOM 874 C CA . ARG A 1 107 ? -13.061 1.643 0.396 1.00 90.50 107 ARG A CA 1
ATOM 875 C C . ARG A 1 107 ? -14.321 2.260 0.971 1.00 90.50 107 ARG A C 1
ATOM 877 O O . ARG A 1 107 ? -14.931 3.147 0.389 1.00 90.50 107 ARG A O 1
ATOM 884 N N . ARG A 1 108 ? -14.688 1.843 2.180 1.00 91.31 108 ARG A N 1
ATOM 885 C CA . ARG A 1 108 ? -15.786 2.456 2.932 1.00 91.31 108 ARG A CA 1
ATOM 886 C C . ARG A 1 108 ? -15.382 3.876 3.351 1.00 91.31 108 ARG A C 1
ATOM 888 O O . ARG A 1 108 ? -14.352 4.056 3.999 1.00 91.31 108 ARG A O 1
ATOM 895 N N . LYS A 1 109 ? -16.193 4.880 3.010 1.00 92.94 109 LYS A N 1
ATOM 896 C CA . LYS A 1 109 ? -15.972 6.308 3.297 1.00 92.94 109 LYS A CA 1
ATOM 897 C C . LYS A 1 109 ? -15.641 6.509 4.790 1.00 92.94 109 LYS A C 1
ATOM 899 O O . LYS A 1 109 ? -16.452 6.115 5.630 1.00 92.94 109 LYS A O 1
ATOM 904 N N . PRO A 1 110 ? -14.517 7.158 5.168 1.00 89.94 110 PRO A N 1
ATOM 905 C CA . PRO A 1 110 ? -14.066 7.192 6.565 1.00 89.94 110 PRO A CA 1
ATOM 906 C C . PRO A 1 110 ? -15.063 7.806 7.553 1.00 89.94 110 PRO A C 1
ATOM 908 O O . PRO A 1 110 ? -15.086 7.417 8.713 1.00 89.94 110 PRO A O 1
ATOM 911 N N . GLN A 1 111 ? -15.917 8.732 7.105 1.00 88.44 111 GLN A N 1
ATOM 912 C CA . GLN A 1 111 ? -16.938 9.369 7.949 1.00 88.44 111 GLN A CA 1
ATOM 913 C C . GLN A 1 111 ? -18.155 8.468 8.246 1.00 88.44 111 GLN A C 1
ATOM 915 O O . GLN A 1 111 ? -18.983 8.826 9.084 1.00 88.44 111 GLN A O 1
ATOM 920 N N . ILE A 1 112 ? -18.279 7.308 7.590 1.00 91.00 112 ILE A N 1
ATOM 921 C CA . ILE A 1 112 ? -19.396 6.382 7.782 1.00 91.00 112 ILE A CA 1
ATOM 922 C C . ILE A 1 112 ? -19.043 5.294 8.803 1.00 91.00 112 ILE A C 1
ATOM 924 O O . ILE A 1 112 ? -18.039 4.590 8.703 1.00 91.00 112 ILE A O 1
ATOM 928 N N . CYS A 1 113 ? -19.938 5.125 9.775 1.00 91.31 113 CYS A N 1
ATOM 929 C CA . CYS A 1 113 ? -19.908 4.060 10.769 1.00 91.31 113 CYS A CA 1
ATOM 930 C C . CYS A 1 113 ? -20.971 3.012 10.390 1.00 91.31 113 CYS A C 1
ATOM 932 O O . CYS A 1 113 ? -22.132 3.146 10.765 1.00 91.31 113 CYS A O 1
ATOM 934 N N . CYS A 1 114 ? -20.581 1.995 9.621 1.00 91.69 114 CYS A N 1
ATOM 935 C CA . CYS A 1 114 ? -21.401 0.832 9.254 1.00 91.69 114 CYS A CA 1
ATOM 936 C C . CYS A 1 114 ? -20.531 -0.438 9.241 1.00 91.69 114 CYS A C 1
ATOM 938 O O . CYS A 1 114 ? -19.298 -0.338 9.213 1.00 91.69 114 CYS A O 1
ATOM 940 N N . LEU A 1 115 ? -21.159 -1.612 9.317 1.00 90.69 115 LEU A N 1
ATOM 941 C CA . LEU A 1 115 ? -20.483 -2.913 9.293 1.00 90.69 115 LEU A CA 1
ATOM 942 C C . LEU A 1 115 ? -20.459 -3.482 7.865 1.00 90.69 115 LEU A C 1
ATOM 944 O O . LEU A 1 115 ? -21.499 -3.559 7.227 1.00 90.69 115 LEU A O 1
ATOM 948 N N . ASN A 1 116 ? -19.294 -3.906 7.369 1.00 88.44 116 ASN A N 1
ATOM 949 C CA . ASN A 1 116 ? -19.172 -4.447 6.007 1.00 88.44 116 ASN A CA 1
ATOM 950 C C . ASN A 1 116 ? -19.874 -5.812 5.822 1.00 88.44 116 ASN A C 1
ATOM 952 O O . ASN A 1 116 ? -20.241 -6.162 4.708 1.00 88.44 116 ASN A O 1
ATOM 956 N N . GLY A 1 117 ? -20.044 -6.586 6.900 1.00 81.62 117 GLY A N 1
ATOM 957 C CA . GLY A 1 117 ? -20.492 -7.985 6.861 1.00 81.62 117 GLY A CA 1
ATOM 958 C C . GLY A 1 117 ? -19.331 -8.989 6.918 1.00 81.62 117 GLY A C 1
ATOM 959 O O . GLY A 1 117 ? -18.168 -8.609 6.791 1.00 81.62 117 GLY A O 1
ATOM 960 N N . ARG A 1 118 ? -19.644 -10.276 7.149 1.00 75.19 118 ARG A N 1
ATOM 961 C CA . ARG A 1 118 ? -18.639 -11.361 7.150 1.00 75.19 118 ARG A CA 1
ATOM 962 C C . ARG A 1 118 ? -18.157 -11.655 5.730 1.00 75.19 118 ARG A C 1
ATOM 964 O O . ARG A 1 118 ? -16.958 -11.705 5.483 1.00 75.19 118 ARG A O 1
ATOM 971 N N . ASP A 1 119 ? -19.100 -11.788 4.806 1.00 76.81 119 ASP A N 1
ATOM 972 C CA . ASP A 1 119 ? -18.889 -12.259 3.433 1.00 76.81 119 ASP A CA 1
ATOM 973 C C . ASP A 1 119 ? -18.521 -11.121 2.455 1.00 76.81 119 ASP A C 1
ATOM 975 O O . ASP A 1 119 ? -18.723 -11.238 1.249 1.00 76.81 119 ASP A O 1
ATOM 979 N N . TYR A 1 120 ? -18.000 -10.002 2.977 1.00 73.88 120 TYR A N 1
ATOM 980 C CA . TYR A 1 120 ? -17.515 -8.866 2.188 1.00 73.88 120 TYR A CA 1
ATOM 981 C C . TYR A 1 120 ? -16.157 -9.198 1.559 1.00 73.88 120 TYR A C 1
ATOM 983 O O . TYR A 1 120 ? -15.094 -8.902 2.117 1.00 73.88 120 TYR A O 1
ATOM 991 N N . ASP A 1 121 ? -16.212 -9.852 0.402 1.00 71.12 121 ASP A N 1
ATOM 992 C CA . ASP A 1 121 ? -15.082 -9.948 -0.517 1.00 71.12 121 ASP A CA 1
ATOM 993 C C . ASP A 1 121 ? -14.906 -8.619 -1.272 1.00 71.12 121 ASP A C 1
ATOM 995 O O . ASP A 1 121 ? -15.866 -7.870 -1.464 1.00 71.12 121 ASP A O 1
ATOM 999 N N . ARG A 1 122 ? -13.675 -8.302 -1.679 1.00 72.56 122 ARG A N 1
ATOM 1000 C CA . ARG A 1 122 ? -13.354 -7.062 -2.399 1.00 72.56 122 ARG A CA 1
ATOM 1001 C C . ARG A 1 122 ? -12.879 -7.375 -3.802 1.00 72.56 122 ARG A C 1
ATOM 1003 O O . ARG A 1 122 ? -11.710 -7.695 -4.009 1.00 72.56 122 ARG A O 1
ATOM 1010 N N . GLU A 1 123 ? -13.783 -7.196 -4.755 1.00 70.62 123 GLU A N 1
ATOM 1011 C CA . GLU A 1 123 ? -13.405 -7.027 -6.152 1.00 70.62 123 GLU A CA 1
ATOM 1012 C C . GLU A 1 123 ? -12.486 -5.798 -6.289 1.00 70.62 123 GLU A C 1
ATOM 1014 O O . GLU A 1 123 ? -12.615 -4.808 -5.559 1.00 70.62 123 GLU A O 1
ATOM 1019 N N . PHE A 1 124 ? -11.498 -5.897 -7.176 1.00 85.25 124 PHE A N 1
ATOM 1020 C CA . PHE A 1 124 ? -10.532 -4.837 -7.430 1.00 85.25 124 PHE A CA 1
ATOM 1021 C C . PHE A 1 124 ? -10.208 -4.768 -8.920 1.00 85.25 124 PHE A C 1
ATOM 1023 O O . PHE A 1 124 ? -9.820 -5.768 -9.527 1.00 85.25 124 PHE A O 1
ATOM 1030 N N . ASP A 1 125 ? -10.329 -3.580 -9.510 1.00 90.12 125 ASP A N 1
ATOM 1031 C CA . ASP A 1 125 ? -9.897 -3.368 -10.888 1.00 90.12 125 ASP A CA 1
ATOM 1032 C C . ASP A 1 125 ? -8.373 -3.361 -10.934 1.00 90.12 125 ASP A C 1
ATOM 1034 O O . ASP A 1 125 ? -7.728 -2.495 -10.337 1.00 90.12 125 ASP A O 1
ATOM 1038 N N . TYR A 1 126 ? -7.801 -4.314 -11.664 1.00 93.69 126 TYR A N 1
ATOM 1039 C CA . TYR A 1 126 ? -6.369 -4.415 -11.908 1.00 93.69 126 TYR A CA 1
ATOM 1040 C C . TYR A 1 126 ? -6.045 -3.974 -13.337 1.00 93.69 126 TYR A C 1
ATOM 1042 O O . TYR A 1 126 ? -6.579 -4.527 -14.304 1.00 93.69 126 TYR A O 1
ATOM 1050 N N . HIS A 1 127 ? -5.154 -2.995 -13.491 1.00 94.31 127 HIS A N 1
ATOM 1051 C CA . HIS A 1 127 ? -4.708 -2.518 -14.799 1.00 94.31 127 HIS A CA 1
ATOM 1052 C C . HIS A 1 127 ? -3.180 -2.478 -14.869 1.00 94.31 127 HIS A C 1
ATOM 1054 O O . HIS A 1 127 ? -2.526 -1.853 -14.033 1.00 94.31 127 HIS A O 1
ATOM 1060 N N . ILE A 1 128 ? -2.615 -3.118 -15.894 1.00 96.44 128 ILE A N 1
ATOM 1061 C CA . ILE A 1 128 ? -1.191 -3.014 -16.234 1.00 96.44 128 ILE A CA 1
ATOM 1062 C C . ILE A 1 128 ? -0.948 -1.649 -16.889 1.00 96.44 128 ILE A C 1
ATOM 1064 O O . ILE A 1 128 ? -1.757 -1.202 -17.703 1.00 96.44 128 ILE A O 1
ATOM 1068 N N . CYS A 1 129 ? 0.154 -0.998 -16.530 1.00 94.94 129 CYS A N 1
ATOM 1069 C CA . CYS A 1 129 ? 0.569 0.282 -17.088 1.00 94.94 129 CYS A CA 1
ATOM 1070 C C . CYS A 1 129 ? 1.617 0.113 -18.203 1.00 94.94 129 CYS A C 1
ATOM 1072 O O . CYS A 1 129 ? 2.362 -0.872 -18.237 1.00 94.94 129 CYS A O 1
ATOM 1074 N N . ASP A 1 130 ? 1.699 1.108 -19.090 1.00 95.75 130 ASP A N 1
ATOM 1075 C CA . ASP A 1 130 ? 2.862 1.302 -19.963 1.00 95.75 130 ASP A CA 1
ATOM 1076 C C . ASP A 1 130 ? 4.132 1.479 -19.113 1.00 95.75 130 ASP A C 1
ATOM 1078 O O . ASP A 1 130 ? 4.092 2.141 -18.075 1.00 95.75 130 ASP A O 1
ATOM 1082 N N . CYS A 1 131 ? 5.260 0.908 -19.545 1.00 95.12 131 CYS A N 1
ATOM 1083 C CA . CYS A 1 131 ? 6.526 1.077 -18.832 1.00 95.12 131 CYS A CA 1
ATOM 1084 C C . CYS A 1 131 ? 7.098 2.491 -18.971 1.00 95.12 131 CYS A C 1
ATOM 1086 O O . CYS A 1 131 ? 6.997 3.120 -20.026 1.00 95.12 131 CYS A O 1
ATOM 1088 N N . THR A 1 132 ? 7.813 2.922 -17.939 1.00 92.31 132 THR A N 1
ATOM 1089 C CA . THR A 1 132 ? 8.548 4.186 -17.846 1.00 92.31 132 THR A CA 1
ATOM 1090 C C . THR A 1 132 ? 9.976 3.944 -17.354 1.00 92.31 132 THR A C 1
ATOM 1092 O O . THR A 1 132 ? 10.297 2.879 -16.831 1.00 92.31 132 THR A O 1
ATOM 1095 N N . SER A 1 133 ? 10.844 4.950 -17.451 1.00 90.38 133 SER A N 1
ATOM 1096 C CA . SER A 1 133 ? 12.188 4.923 -16.854 1.00 90.38 133 SER A CA 1
ATOM 1097 C C . SER A 1 133 ? 12.242 4.776 -15.318 1.00 90.38 133 SER A C 1
ATOM 1099 O O . SER A 1 133 ? 13.333 4.550 -14.786 1.00 90.38 133 SER A O 1
ATOM 1101 N N . GLU A 1 134 ? 11.114 4.867 -14.599 1.00 89.94 134 GLU A N 1
ATOM 1102 C CA . GLU A 1 134 ? 11.048 4.614 -13.149 1.00 89.94 134 GLU A CA 1
ATOM 1103 C C . GLU A 1 134 ? 10.860 3.124 -12.808 1.00 89.94 134 GLU A C 1
ATOM 1105 O O . GLU A 1 134 ? 11.295 2.689 -11.743 1.00 89.94 134 GLU A O 1
ATOM 1110 N N . ASP A 1 135 ? 10.327 2.316 -13.733 1.00 94.12 135 ASP A N 1
ATOM 1111 C CA . ASP A 1 135 ? 10.126 0.863 -13.575 1.00 94.12 135 ASP A CA 1
ATOM 1112 C C . ASP A 1 135 ? 11.443 0.050 -13.760 1.00 94.12 135 ASP A C 1
ATOM 1114 O O . ASP A 1 135 ? 11.451 -1.189 -13.786 1.00 94.12 135 ASP A O 1
ATOM 1118 N N . TYR A 1 136 ? 12.586 0.746 -13.888 1.00 94.06 136 TYR A N 1
ATOM 1119 C CA . TYR A 1 136 ? 13.917 0.187 -14.159 1.00 94.06 136 TYR A CA 1
ATOM 1120 C C . TYR A 1 136 ? 14.996 0.693 -13.189 1.00 94.06 136 TYR A C 1
ATOM 1122 O O . TYR A 1 136 ? 15.221 1.891 -13.004 1.00 94.06 136 TYR A O 1
ATOM 1130 N N . GLU A 1 137 ? 15.761 -0.249 -12.642 1.00 93.75 137 GLU A N 1
ATOM 1131 C CA . GLU A 1 137 ? 16.957 0.002 -11.834 1.00 93.75 137 GLU A CA 1
ATOM 1132 C C . GLU A 1 137 ? 18.242 -0.279 -12.636 1.00 93.75 137 GLU A C 1
ATOM 1134 O O . GLU A 1 137 ? 18.200 -0.823 -13.742 1.00 93.75 137 GLU A O 1
ATOM 1139 N N . CYS A 1 138 ? 19.408 0.090 -12.098 1.00 93.38 138 CYS A N 1
ATOM 1140 C CA . CYS A 1 138 ? 20.679 -0.256 -12.738 1.00 93.38 138 CYS A CA 1
ATOM 1141 C C . CYS A 1 138 ? 20.928 -1.773 -12.656 1.00 93.38 138 CYS A C 1
ATOM 1143 O O . CYS A 1 138 ? 20.742 -2.384 -11.602 1.00 93.38 138 CYS A O 1
ATOM 1145 N N . ASP A 1 139 ? 21.368 -2.389 -13.755 1.00 93.81 139 ASP A N 1
ATOM 1146 C CA . ASP A 1 139 ? 21.754 -3.804 -13.748 1.00 93.81 139 ASP A CA 1
ATOM 1147 C C . ASP A 1 139 ? 23.131 -3.997 -13.081 1.00 93.81 139 ASP A C 1
ATOM 1149 O O . ASP A 1 139 ? 23.869 -3.044 -12.817 1.00 93.81 139 ASP A O 1
ATOM 1153 N N . TYR A 1 140 ? 23.496 -5.246 -12.790 1.00 91.75 140 TYR A N 1
ATOM 1154 C CA . TYR A 1 140 ? 24.746 -5.572 -12.110 1.00 91.75 140 TYR A CA 1
ATOM 1155 C C . TYR A 1 140 ? 25.967 -4.976 -12.829 1.00 91.75 140 TYR A C 1
ATOM 1157 O O . TYR A 1 140 ? 26.147 -5.144 -14.036 1.00 91.75 140 TYR A O 1
ATOM 1165 N N . GLY A 1 141 ? 26.814 -4.281 -12.064 1.00 91.25 141 GLY A N 1
ATOM 1166 C CA . GLY A 1 141 ? 27.975 -3.566 -12.584 1.00 91.25 141 GLY A CA 1
ATOM 1167 C C . GLY A 1 141 ? 27.685 -2.164 -13.133 1.00 91.25 141 GLY A C 1
ATOM 1168 O O . GLY A 1 141 ? 28.598 -1.564 -13.703 1.00 91.25 141 GLY A O 1
ATOM 1169 N N . PHE A 1 142 ? 26.475 -1.627 -12.972 1.00 92.00 142 PHE A N 1
ATOM 1170 C CA . PHE A 1 142 ? 26.134 -0.249 -13.331 1.00 92.00 142 PHE A CA 1
ATOM 1171 C C . PHE A 1 142 ? 25.600 0.523 -12.117 1.00 92.00 142 PHE A C 1
ATOM 1173 O O . PHE A 1 142 ? 24.954 -0.047 -11.239 1.00 92.00 142 PHE A O 1
ATOM 1180 N N . ALA A 1 143 ? 25.866 1.828 -12.067 1.00 91.00 143 ALA A N 1
ATOM 1181 C CA . ALA A 1 143 ? 25.459 2.712 -10.976 1.00 91.00 143 ALA A CA 1
ATOM 1182 C C . ALA A 1 143 ? 25.159 4.132 -11.482 1.00 91.00 143 ALA A C 1
ATOM 1184 O O . ALA A 1 143 ? 25.724 4.578 -12.483 1.00 91.00 143 ALA A O 1
ATOM 1185 N N . ARG A 1 144 ? 24.296 4.869 -10.770 1.00 90.12 144 ARG A N 1
ATOM 1186 C CA . ARG A 1 144 ? 24.153 6.326 -10.949 1.00 90.12 144 ARG A CA 1
ATOM 1187 C C . ARG A 1 144 ? 25.230 7.045 -10.109 1.00 90.12 144 ARG A C 1
ATOM 1189 O O . ARG A 1 144 ? 25.534 6.573 -9.011 1.00 90.12 144 ARG A O 1
ATOM 1196 N N . PRO A 1 145 ? 25.822 8.157 -10.583 1.00 87.31 145 PRO A N 1
ATOM 1197 C CA . PRO A 1 145 ? 26.737 8.987 -9.800 1.00 87.31 145 PRO A CA 1
ATOM 1198 C C . PRO A 1 145 ? 26.188 9.389 -8.428 1.00 87.31 145 PRO A C 1
ATOM 1200 O O . PRO A 1 145 ? 25.011 9.715 -8.272 1.00 87.31 145 PRO A O 1
ATOM 1203 N N . MET A 1 146 ? 27.066 9.441 -7.425 1.00 79.31 146 MET A N 1
ATOM 1204 C CA . MET A 1 146 ? 26.687 9.924 -6.098 1.00 79.31 146 MET A CA 1
ATOM 1205 C C . MET A 1 146 ? 26.214 11.386 -6.177 1.00 79.31 146 MET A C 1
ATOM 1207 O O . MET A 1 146 ? 26.908 12.237 -6.730 1.00 79.31 146 MET A O 1
ATOM 1211 N N . TYR A 1 147 ? 25.043 11.651 -5.592 1.00 80.31 147 TYR A N 1
ATOM 1212 C CA . TYR A 1 147 ? 24.307 12.926 -5.605 1.00 80.31 147 TYR A CA 1
ATOM 1213 C C . TYR A 1 147 ? 23.619 13.341 -6.918 1.00 80.31 147 TYR A C 1
ATOM 1215 O O . TYR A 1 147 ? 22.954 14.375 -6.907 1.00 80.31 147 TYR A O 1
ATOM 1223 N N . ASP A 1 148 ? 23.674 12.551 -7.998 1.00 84.12 148 ASP A N 1
ATOM 1224 C CA . ASP A 1 148 ? 22.819 12.776 -9.174 1.00 84.12 148 ASP A CA 1
ATOM 1225 C C . ASP A 1 148 ? 21.839 11.611 -9.376 1.00 84.12 148 ASP A C 1
ATOM 1227 O O . ASP A 1 148 ? 22.171 10.560 -9.924 1.00 84.12 148 ASP A O 1
ATOM 1231 N N . TYR A 1 149 ? 20.604 11.813 -8.912 1.00 75.25 149 TYR A N 1
ATOM 1232 C CA . TYR A 1 149 ? 19.517 10.847 -9.072 1.00 75.25 149 TYR A CA 1
ATOM 1233 C C . TYR A 1 149 ? 19.014 10.748 -10.523 1.00 75.25 149 TYR A C 1
ATOM 1235 O O . TYR A 1 149 ? 18.493 9.702 -10.911 1.00 75.25 149 TYR A O 1
ATOM 1243 N N . TYR A 1 150 ? 19.181 11.804 -11.327 1.00 81.31 150 TYR A N 1
ATOM 1244 C CA . TYR A 1 150 ? 18.658 11.903 -12.695 1.00 81.31 150 TYR A CA 1
ATOM 1245 C C . TYR A 1 150 ? 19.688 11.519 -13.767 1.00 81.31 150 TYR A C 1
ATOM 1247 O O . TYR A 1 150 ? 19.333 11.373 -14.939 1.00 81.31 150 TYR A O 1
ATOM 1255 N N . ALA A 1 151 ? 20.951 11.337 -13.383 1.00 86.38 151 ALA A N 1
ATOM 1256 C CA . ALA A 1 151 ? 21.981 10.771 -14.241 1.00 86.38 151 ALA A CA 1
ATOM 1257 C C . ALA A 1 151 ? 21.672 9.307 -14.628 1.00 86.38 151 ALA A C 1
ATOM 1259 O O . ALA A 1 151 ? 21.110 8.549 -13.830 1.00 86.38 151 ALA A O 1
ATOM 1260 N N . PRO A 1 152 ? 22.063 8.873 -15.841 1.00 88.81 152 PRO A N 1
ATOM 1261 C CA . PRO A 1 152 ? 21.859 7.501 -16.286 1.00 88.81 152 PRO A CA 1
ATOM 1262 C C . PRO A 1 152 ? 22.719 6.496 -15.505 1.00 88.81 152 PRO A C 1
ATOM 1264 O O . PRO A 1 152 ? 23.745 6.843 -14.916 1.00 88.81 152 PRO A O 1
ATOM 1267 N N . CYS A 1 153 ? 22.321 5.223 -15.546 1.00 90.88 153 CYS A N 1
ATOM 1268 C CA . CYS A 1 153 ? 23.117 4.116 -15.020 1.00 90.88 153 CYS A CA 1
ATOM 1269 C C . CYS A 1 153 ? 24.383 3.930 -15.874 1.00 90.88 153 CYS A C 1
ATOM 1271 O O . CYS A 1 153 ? 24.303 3.498 -17.021 1.00 90.88 153 CYS A O 1
ATOM 1273 N N . MET A 1 154 ? 25.555 4.249 -15.323 1.00 90.19 154 MET A N 1
ATOM 1274 C CA . MET A 1 154 ? 26.849 4.151 -16.007 1.00 90.19 154 MET A CA 1
ATOM 1275 C C . MET A 1 154 ? 27.665 2.952 -15.513 1.00 90.19 154 MET A C 1
ATOM 1277 O O . MET A 1 154 ? 27.456 2.456 -14.408 1.00 90.19 154 MET A O 1
ATOM 1281 N N . ARG A 1 155 ? 28.600 2.476 -16.345 1.00 88.88 155 ARG A N 1
ATOM 1282 C CA . ARG A 1 155 ? 29.475 1.328 -16.060 1.00 88.88 155 ARG A CA 1
ATOM 1283 C C . ARG A 1 155 ? 30.360 1.616 -14.841 1.00 88.88 155 ARG A C 1
ATOM 1285 O O . ARG A 1 155 ? 31.228 2.483 -14.897 1.00 88.88 155 ARG A O 1
ATOM 1292 N N . ASP A 1 156 ? 30.179 0.862 -13.761 1.00 89.75 156 ASP A N 1
ATOM 1293 C CA . ASP A 1 156 ? 31.069 0.925 -12.601 1.00 89.75 156 ASP A CA 1
ATOM 1294 C C . ASP A 1 156 ? 32.336 0.100 -12.859 1.00 89.75 156 ASP A C 1
ATOM 1296 O O . ASP A 1 156 ? 32.350 -1.124 -12.721 1.00 89.75 156 ASP A O 1
ATOM 1300 N N . HIS A 1 157 ? 33.420 0.776 -13.232 1.00 86.88 157 HIS A N 1
ATOM 1301 C CA . HIS A 1 157 ? 34.709 0.143 -13.507 1.00 86.88 157 HIS A CA 1
ATOM 1302 C C . HIS A 1 157 ? 35.386 -0.486 -12.270 1.00 86.88 157 HIS A C 1
ATOM 1304 O O . HIS A 1 157 ? 36.380 -1.187 -12.442 1.00 86.88 157 HIS A O 1
ATOM 1310 N N . ALA A 1 158 ? 34.865 -0.297 -11.048 1.00 89.06 158 ALA A N 1
ATOM 1311 C CA . ALA A 1 158 ? 35.317 -1.037 -9.867 1.00 89.06 158 ALA A CA 1
ATOM 1312 C C . ALA A 1 158 ? 34.749 -2.471 -9.792 1.00 89.06 158 ALA A C 1
ATOM 1314 O O . ALA A 1 158 ? 35.255 -3.290 -9.024 1.00 89.06 158 ALA A O 1
ATOM 1315 N N . ILE A 1 159 ? 33.718 -2.791 -10.585 1.00 87.75 159 ILE A N 1
ATOM 1316 C CA . ILE A 1 159 ? 33.108 -4.124 -10.655 1.00 87.75 159 ILE A CA 1
ATOM 1317 C C . ILE A 1 159 ? 33.568 -4.829 -11.936 1.00 87.75 159 ILE A C 1
ATOM 1319 O O . ILE A 1 159 ? 33.186 -4.444 -13.048 1.00 87.75 159 ILE A O 1
ATOM 1323 N N . GLU A 1 160 ? 34.346 -5.901 -11.788 1.00 85.81 160 GLU A N 1
ATOM 1324 C CA . GLU A 1 160 ? 34.653 -6.821 -12.886 1.00 85.81 160 GLU A CA 1
ATOM 1325 C C . GLU A 1 160 ? 33.374 -7.546 -13.337 1.00 85.81 160 GLU A C 1
ATOM 1327 O O . GLU A 1 160 ? 32.656 -8.132 -12.526 1.00 85.81 160 GLU A O 1
ATOM 1332 N N . LEU A 1 161 ? 33.080 -7.508 -14.640 1.00 82.50 161 LEU A N 1
ATOM 1333 C CA . LEU A 1 161 ? 31.982 -8.270 -15.236 1.00 82.50 161 LEU A CA 1
ATOM 1334 C C . LEU A 1 161 ? 32.525 -9.542 -15.903 1.00 82.50 161 LEU A C 1
ATOM 1336 O O . LEU A 1 161 ? 33.565 -9.477 -16.562 1.00 82.50 161 LEU A O 1
ATOM 1340 N N . PRO A 1 162 ? 31.827 -10.691 -15.800 1.00 82.12 162 PRO A N 1
ATOM 1341 C CA . PRO A 1 162 ? 32.197 -11.890 -16.544 1.00 82.12 162 PRO A CA 1
ATOM 1342 C C . PRO A 1 162 ? 32.205 -11.614 -18.051 1.00 82.12 162 PRO A C 1
ATOM 1344 O O . PRO A 1 162 ? 31.207 -11.146 -18.595 1.00 82.12 162 PRO A O 1
ATOM 1347 N N . ASN A 1 163 ? 33.303 -11.938 -18.737 1.00 81.50 163 ASN A N 1
ATOM 1348 C CA . ASN A 1 163 ? 33.382 -11.817 -20.192 1.00 81.50 163 ASN A CA 1
ATOM 1349 C C . ASN A 1 163 ? 32.457 -12.871 -20.851 1.00 81.50 163 ASN A C 1
ATOM 1351 O O . ASN A 1 163 ? 32.771 -14.064 -20.792 1.00 81.50 163 ASN A O 1
ATOM 1355 N N . PRO A 1 164 ? 31.352 -12.472 -21.515 1.00 80.00 164 PRO A N 1
ATOM 1356 C CA . PRO A 1 164 ? 30.367 -13.405 -22.074 1.00 80.00 164 PRO A CA 1
ATOM 1357 C C . PRO A 1 164 ? 30.884 -14.164 -23.308 1.00 80.00 164 PRO A C 1
ATOM 1359 O O . PRO A 1 164 ? 30.258 -15.121 -23.763 1.00 80.00 164 PRO A O 1
ATOM 1362 N N . CYS A 1 165 ? 32.033 -13.749 -23.842 1.00 81.94 165 CYS A N 1
ATOM 1363 C CA . CYS A 1 165 ? 32.673 -14.284 -25.036 1.00 81.94 165 CYS A CA 1
ATOM 1364 C C . CYS A 1 165 ? 33.950 -15.089 -24.719 1.00 81.94 165 CYS A C 1
ATOM 1366 O O . CYS A 1 165 ? 34.611 -15.558 -25.645 1.00 81.94 165 CYS A O 1
ATOM 1368 N N . ALA A 1 166 ? 34.297 -15.280 -23.435 1.00 81.19 166 ALA A N 1
ATOM 1369 C CA . ALA A 1 166 ? 35.537 -15.933 -22.988 1.00 81.19 166 ALA A CA 1
ATOM 1370 C C . ALA A 1 166 ? 35.761 -17.338 -23.584 1.00 81.19 166 ALA A C 1
ATOM 1372 O O . ALA A 1 166 ? 36.893 -17.736 -23.846 1.00 81.19 166 ALA A O 1
ATOM 1373 N N . ASP A 1 167 ? 34.675 -18.066 -23.845 1.00 79.81 167 ASP A N 1
ATOM 1374 C CA . ASP A 1 167 ? 34.681 -19.409 -24.430 1.00 79.81 167 ASP A CA 1
ATOM 1375 C C . ASP A 1 167 ? 35.074 -19.448 -25.922 1.00 79.81 167 ASP A C 1
ATOM 1377 O O . ASP A 1 167 ? 35.284 -20.533 -26.467 1.00 79.81 167 ASP A O 1
ATOM 1381 N N . GLY A 1 168 ? 35.087 -18.306 -26.624 1.00 74.94 168 GLY A N 1
ATOM 1382 C CA . GLY A 1 168 ? 35.392 -18.188 -28.061 1.00 74.94 168 GLY A CA 1
ATOM 1383 C C . GLY A 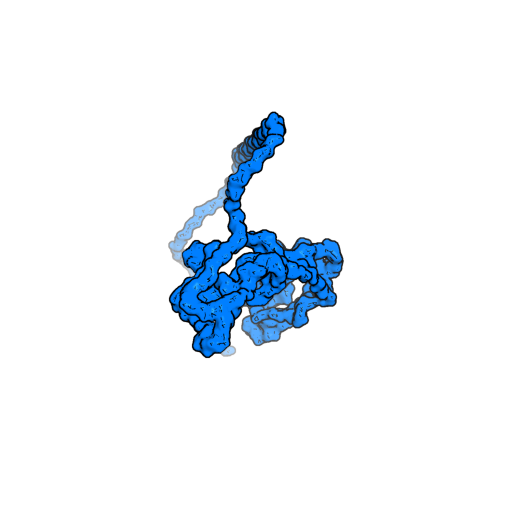1 168 ? 34.391 -18.850 -29.027 1.00 74.94 168 GLY A C 1
ATOM 1384 O O . GLY A 1 168 ? 34.514 -18.702 -30.241 1.00 74.94 168 GLY A O 1
ATOM 1385 N N . LYS A 1 169 ? 33.396 -19.584 -28.509 1.00 78.50 169 LYS A N 1
ATOM 1386 C CA . LYS A 1 169 ? 32.380 -20.327 -29.284 1.00 78.50 169 LYS A CA 1
ATOM 1387 C C . LYS A 1 169 ? 31.299 -19.420 -29.875 1.00 78.50 169 LYS A C 1
ATOM 1389 O O . LYS A 1 169 ? 30.816 -19.672 -30.977 1.00 78.50 169 LYS A O 1
ATOM 1394 N N . ASN A 1 170 ? 30.916 -18.382 -29.133 1.00 79.56 170 ASN A N 1
ATOM 1395 C CA . ASN A 1 170 ? 29.836 -17.473 -29.498 1.00 79.56 170 ASN A CA 1
ATOM 1396 C C . ASN A 1 170 ? 30.397 -16.273 -30.270 1.00 79.56 170 ASN A C 1
ATOM 1398 O O . ASN A 1 170 ? 31.432 -15.720 -29.905 1.00 79.56 170 ASN A O 1
ATOM 1402 N N . LYS A 1 171 ? 29.699 -15.853 -31.331 1.00 81.94 171 LYS A N 1
ATOM 1403 C CA . LYS A 1 171 ? 30.027 -14.627 -32.085 1.00 81.94 171 LYS A CA 1
ATOM 1404 C C . LYS A 1 171 ? 29.318 -13.388 -31.542 1.00 81.94 171 LYS A C 1
ATOM 1406 O O . LYS A 1 171 ? 29.714 -12.272 -31.871 1.00 81.94 171 LYS A O 1
ATOM 1411 N N . THR A 1 172 ? 28.280 -13.596 -30.744 1.00 85.12 172 THR A N 1
ATOM 1412 C CA . THR A 1 172 ? 27.385 -12.582 -30.195 1.00 85.12 172 THR A CA 1
ATOM 1413 C C . THR A 1 172 ? 26.941 -12.976 -28.785 1.00 85.12 172 THR A C 1
ATOM 1415 O O . THR A 1 172 ? 27.036 -14.144 -28.395 1.00 85.12 172 THR A O 1
ATOM 1418 N N . TYR A 1 173 ? 26.466 -12.004 -28.012 1.00 84.88 173 TYR A N 1
ATOM 1419 C CA . TYR A 1 173 ? 25.877 -12.197 -26.687 1.00 84.88 173 TYR A CA 1
ATOM 1420 C C . TYR A 1 173 ? 24.731 -11.203 -26.455 1.00 84.88 173 TYR A C 1
ATOM 1422 O O . TYR A 1 173 ? 24.642 -10.183 -27.135 1.00 84.88 173 TYR A O 1
ATOM 1430 N N . MET A 1 174 ? 23.858 -11.481 -25.484 1.00 86.94 174 MET A N 1
ATOM 1431 C CA . MET A 1 174 ? 22.799 -10.546 -25.088 1.00 86.94 174 MET A CA 1
ATOM 1432 C C . MET A 1 174 ? 23.352 -9.519 -24.096 1.00 86.94 174 MET A C 1
ATOM 1434 O O . MET A 1 174 ? 23.517 -9.823 -22.914 1.00 86.94 174 MET A O 1
ATOM 1438 N N . ALA A 1 175 ? 23.641 -8.314 -24.580 1.00 85.31 175 ALA A N 1
ATOM 1439 C CA . ALA A 1 175 ? 24.062 -7.185 -23.760 1.00 85.31 175 ALA A CA 1
ATOM 1440 C C . ALA A 1 175 ? 22.862 -6.518 -23.067 1.00 85.31 175 ALA A C 1
ATOM 1442 O O . ALA A 1 175 ? 21.733 -6.562 -23.559 1.00 85.31 175 ALA A O 1
ATOM 1443 N N . ASN A 1 176 ? 23.112 -5.882 -21.922 1.00 87.19 176 ASN A N 1
ATOM 1444 C CA . ASN A 1 176 ? 22.164 -4.981 -21.270 1.00 87.19 176 ASN A CA 1
ATOM 1445 C C . ASN A 1 176 ? 22.469 -3.519 -21.634 1.00 87.19 176 ASN A C 1
ATOM 1447 O O . ASN A 1 176 ? 23.544 -3.188 -22.130 1.00 87.19 176 ASN A O 1
ATOM 1451 N N . THR A 1 177 ? 21.509 -2.633 -21.383 1.00 88.50 177 THR A N 1
ATOM 1452 C CA . THR A 1 177 ? 21.634 -1.180 -21.601 1.00 88.50 177 THR A CA 1
ATOM 1453 C C . THR A 1 177 ? 22.220 -0.448 -20.385 1.00 88.50 177 THR A C 1
ATOM 1455 O O . THR A 1 177 ? 22.170 0.775 -20.308 1.00 88.50 177 THR A O 1
ATOM 1458 N N . GLY A 1 178 ? 22.734 -1.195 -19.402 1.00 90.88 178 GLY A N 1
ATOM 1459 C CA . GLY A 1 178 ? 23.025 -0.715 -18.047 1.00 90.88 178 GLY A CA 1
ATOM 1460 C C . GLY A 1 178 ? 21.827 -0.733 -17.089 1.00 90.88 178 GLY A C 1
ATOM 1461 O O . GLY A 1 178 ? 22.002 -0.491 -15.896 1.00 90.88 178 GLY A O 1
ATOM 1462 N N . TYR A 1 179 ? 20.633 -1.077 -17.581 1.00 94.19 179 TYR A N 1
ATOM 1463 C CA . TYR A 1 179 ? 19.387 -1.151 -16.813 1.00 94.19 179 TYR A CA 1
ATOM 1464 C C . TYR A 1 179 ? 18.820 -2.574 -16.771 1.00 94.19 179 TYR A C 1
ATOM 1466 O O . TYR A 1 179 ? 19.077 -3.394 -17.658 1.00 94.19 179 TYR A O 1
ATOM 1474 N N . ARG A 1 180 ? 18.002 -2.847 -15.751 1.00 94.06 180 ARG A N 1
ATOM 1475 C CA . ARG A 1 180 ? 17.109 -4.007 -15.668 1.00 94.06 180 ARG A CA 1
ATOM 1476 C C . ARG A 1 180 ? 15.764 -3.590 -15.082 1.00 94.06 180 ARG A C 1
ATOM 1478 O O . ARG A 1 180 ? 15.690 -2.631 -14.318 1.00 94.06 180 ARG A O 1
ATOM 1485 N N . LYS A 1 181 ? 14.710 -4.330 -15.419 1.00 95.62 181 LYS A N 1
ATOM 1486 C CA . LYS A 1 181 ? 13.381 -4.111 -14.844 1.00 95.62 181 LYS A CA 1
ATOM 1487 C C . LYS A 1 181 ? 13.389 -4.397 -13.340 1.00 95.62 181 LYS A C 1
ATOM 1489 O O . LYS A 1 181 ? 14.060 -5.339 -12.910 1.00 95.62 181 LYS A O 1
ATOM 1494 N N . ILE A 1 182 ? 12.644 -3.618 -12.558 1.00 96.62 182 ILE A N 1
ATOM 1495 C CA . ILE A 1 182 ? 12.512 -3.828 -11.111 1.00 96.62 182 ILE A CA 1
ATOM 1496 C C . ILE A 1 182 ? 11.859 -5.194 -10.828 1.00 96.62 182 ILE A C 1
ATOM 1498 O O . ILE A 1 182 ? 10.942 -5.643 -11.519 1.00 96.62 182 ILE A O 1
ATOM 1502 N N . ALA A 1 183 ? 12.358 -5.898 -9.810 1.00 97.00 183 ALA A N 1
ATOM 1503 C CA . ALA A 1 183 ? 11.876 -7.233 -9.468 1.00 97.00 183 ALA A CA 1
ATOM 1504 C C . ALA A 1 183 ? 10.433 -7.192 -8.930 1.00 97.00 183 ALA A C 1
ATOM 1506 O O . ALA A 1 183 ? 10.165 -6.582 -7.898 1.00 97.00 183 ALA A O 1
ATOM 1507 N N . GLY A 1 184 ? 9.521 -7.887 -9.616 1.00 96.25 184 GLY A N 1
ATOM 1508 C CA . GLY A 1 184 ? 8.082 -7.874 -9.320 1.00 96.25 184 GLY A CA 1
ATOM 1509 C C . GLY A 1 184 ? 7.279 -6.859 -10.139 1.00 96.25 184 GLY A C 1
ATOM 1510 O O . GLY A 1 184 ? 6.057 -6.854 -10.034 1.00 96.25 184 GLY A O 1
ATOM 1511 N N . ASP A 1 185 ? 7.935 -6.049 -10.973 1.00 96.94 185 ASP A N 1
ATOM 1512 C CA . ASP A 1 185 ? 7.269 -5.086 -11.845 1.00 96.94 185 ASP A CA 1
ATOM 1513 C C . ASP A 1 185 ? 6.562 -5.751 -13.036 1.00 96.94 185 ASP A C 1
ATOM 1515 O O . ASP A 1 185 ? 7.154 -6.557 -13.767 1.00 96.94 185 ASP A O 1
ATOM 1519 N N . VAL A 1 186 ? 5.314 -5.357 -13.293 1.00 96.94 186 VAL A N 1
ATOM 1520 C CA . VAL A 1 186 ? 4.448 -5.958 -14.319 1.00 96.94 186 VAL A CA 1
ATOM 1521 C C . VAL A 1 186 ? 4.150 -5.074 -15.540 1.00 96.94 186 VAL A C 1
ATOM 1523 O O . VAL A 1 186 ? 3.410 -5.531 -16.406 1.00 96.94 186 VAL A O 1
ATOM 1526 N N . CYS A 1 187 ? 4.724 -3.866 -15.659 1.00 96.44 187 CYS A N 1
ATOM 1527 C CA . CYS A 1 187 ? 4.477 -2.978 -16.810 1.00 96.44 187 CYS A CA 1
ATOM 1528 C C . CYS A 1 187 ? 4.776 -3.669 -18.152 1.00 96.44 187 CYS A C 1
ATOM 1530 O O . CYS A 1 187 ? 5.635 -4.556 -18.225 1.00 96.44 187 CYS A O 1
ATOM 1532 N N . THR A 1 188 ? 4.109 -3.232 -19.219 1.00 96.19 188 THR A N 1
ATOM 1533 C CA . THR A 1 188 ? 4.340 -3.723 -20.588 1.00 96.19 188 THR A CA 1
ATOM 1534 C C . THR A 1 188 ? 4.187 -2.588 -21.586 1.00 96.19 188 THR A C 1
ATOM 1536 O O . THR A 1 188 ? 3.241 -1.817 -21.460 1.00 96.19 188 THR A O 1
ATOM 1539 N N . GLY A 1 189 ? 5.031 -2.512 -22.614 1.00 94.88 189 GLY A N 1
ATOM 1540 C CA . GLY A 1 189 ? 4.936 -1.440 -23.611 1.00 94.88 189 GLY A CA 1
ATOM 1541 C C . GLY A 1 189 ? 5.596 -0.141 -23.143 1.00 94.88 189 GLY A C 1
ATOM 1542 O O . GLY A 1 189 ? 6.644 -0.182 -22.505 1.00 94.88 189 GLY A O 1
ATOM 1543 N N . GLY A 1 190 ? 5.035 1.019 -23.488 1.00 93.69 190 GLY A N 1
ATOM 1544 C CA . GLY A 1 190 ? 5.660 2.320 -23.220 1.00 93.69 190 GLY A CA 1
ATOM 1545 C C . GLY A 1 190 ? 7.142 2.393 -23.621 1.00 93.69 190 GLY A C 1
ATOM 1546 O O . GLY A 1 190 ? 7.515 2.164 -24.773 1.00 93.69 190 GLY A O 1
ATOM 1547 N N . GLU A 1 191 ? 7.992 2.703 -22.644 1.00 93.31 191 GLU A N 1
ATOM 1548 C CA . GLU A 1 191 ? 9.447 2.835 -22.775 1.00 93.31 191 GLU A CA 1
ATOM 1549 C C . GLU A 1 191 ? 10.223 1.500 -22.745 1.00 93.31 191 GLU A C 1
ATOM 1551 O O . GLU A 1 191 ? 11.439 1.510 -22.925 1.00 93.31 191 GLU A O 1
ATOM 1556 N N . GLU A 1 192 ? 9.565 0.344 -22.571 1.00 92.94 192 GLU A N 1
ATOM 1557 C CA . GLU A 1 192 ? 10.200 -0.981 -22.398 1.00 92.94 192 GLU A CA 1
ATOM 1558 C C . GLU A 1 192 ? 11.299 -1.279 -23.436 1.00 92.94 192 GLU A C 1
ATOM 1560 O O . GLU A 1 192 ? 12.388 -1.743 -23.091 1.00 92.94 192 GLU A O 1
ATOM 1565 N N . ILE A 1 193 ? 11.045 -0.949 -24.707 1.00 90.31 193 ILE A N 1
ATOM 1566 C CA . ILE A 1 193 ? 11.952 -1.173 -25.846 1.00 90.31 193 ILE A CA 1
ATOM 1567 C C . ILE A 1 193 ? 13.338 -0.520 -25.682 1.00 90.31 193 ILE A C 1
ATOM 1569 O O . ILE A 1 193 ? 14.305 -0.953 -26.304 1.00 90.31 193 ILE A O 1
ATOM 1573 N N . LEU A 1 194 ? 13.453 0.503 -24.832 1.00 89.31 194 LEU A N 1
ATOM 1574 C CA . LEU A 1 194 ? 14.686 1.255 -24.568 1.00 89.31 194 LEU A CA 1
ATOM 1575 C C . LEU A 1 194 ? 15.576 0.575 -23.518 1.00 89.31 194 LEU A C 1
ATOM 1577 O O . LEU A 1 194 ? 16.769 0.864 -23.427 1.00 89.31 194 LEU A O 1
ATOM 1581 N N . PHE A 1 195 ? 14.997 -0.338 -22.738 1.00 90.88 195 PHE A N 1
ATOM 1582 C CA . PHE A 1 195 ? 15.656 -1.068 -21.658 1.00 90.88 195 PHE A CA 1
ATOM 1583 C C . PHE A 1 195 ? 15.795 -2.573 -21.949 1.00 90.88 195 PHE A C 1
ATOM 1585 O O . PHE A 1 195 ? 16.437 -3.300 -21.187 1.00 90.88 195 PHE A O 1
ATOM 1592 N N . GLN A 1 196 ? 15.229 -3.052 -23.062 1.00 88.50 196 GLN A N 1
ATOM 1593 C CA . GLN A 1 196 ? 15.386 -4.431 -23.520 1.00 88.50 196 GLN A CA 1
ATOM 1594 C C . GLN A 1 196 ? 16.850 -4.766 -23.855 1.00 88.50 196 GLN A C 1
ATOM 1596 O O . GLN A 1 196 ? 17.623 -3.953 -24.364 1.00 88.50 196 GLN A O 1
ATOM 1601 N N . ARG A 1 197 ? 17.233 -6.018 -23.575 1.00 90.06 197 ARG A N 1
ATOM 1602 C CA . ARG A 1 197 ? 18.556 -6.557 -23.915 1.00 90.06 197 ARG A CA 1
ATOM 1603 C C . ARG A 1 197 ? 18.667 -6.785 -25.422 1.00 90.06 197 ARG A C 1
ATOM 1605 O O . ARG A 1 197 ? 17.736 -7.298 -26.037 1.00 90.06 197 ARG A O 1
ATOM 1612 N N . PHE A 1 198 ? 19.824 -6.470 -25.994 1.00 86.56 198 PHE A N 1
ATOM 1613 C CA . PHE A 1 198 ? 20.078 -6.520 -27.438 1.00 86.56 198 PHE A CA 1
ATOM 1614 C C . PHE A 1 198 ? 21.251 -7.451 -27.772 1.00 86.56 198 PHE A C 1
ATOM 1616 O O . PHE A 1 198 ? 22.114 -7.714 -26.934 1.00 86.56 198 PHE A O 1
ATOM 1623 N N . GLU A 1 199 ? 21.292 -7.955 -29.005 1.00 87.88 199 GLU A N 1
ATOM 1624 C CA . GLU A 1 199 ? 22.387 -8.808 -29.471 1.00 87.88 199 GLU A CA 1
ATOM 1625 C C . GLU A 1 199 ? 23.617 -7.956 -29.835 1.00 87.88 199 GLU A C 1
ATOM 1627 O O . GLU A 1 199 ? 23.578 -7.137 -30.754 1.00 87.88 199 GLU A O 1
ATOM 1632 N N . ALA A 1 200 ? 24.715 -8.148 -29.105 1.00 85.25 200 ALA A N 1
ATOM 1633 C CA . ALA A 1 200 ? 25.987 -7.455 -29.286 1.00 85.25 200 ALA A CA 1
ATOM 1634 C C . ALA A 1 200 ? 27.065 -8.415 -29.826 1.00 85.25 200 ALA A C 1
ATOM 1636 O O . ALA A 1 200 ? 27.104 -9.577 -29.413 1.00 85.25 200 ALA A O 1
ATOM 1637 N N . PRO A 1 201 ? 27.967 -7.975 -30.723 1.00 85.00 201 PRO A N 1
ATOM 1638 C CA . PRO A 1 201 ? 29.049 -8.812 -31.232 1.00 85.00 201 PRO A CA 1
ATOM 1639 C C . PRO A 1 201 ? 30.154 -9.029 -30.189 1.00 85.00 201 PRO A C 1
ATOM 1641 O O . PRO A 1 201 ? 30.522 -8.120 -29.451 1.00 85.00 201 PRO A O 1
ATOM 1644 N N . CYS A 1 202 ? 30.767 -10.213 -30.201 1.00 79.56 202 CYS A N 1
ATOM 1645 C CA . CYS A 1 202 ? 31.941 -10.573 -29.394 1.00 79.56 202 CYS A CA 1
ATOM 1646 C C . CYS A 1 202 ? 33.263 -9.966 -29.922 1.00 79.56 202 CYS A C 1
ATOM 1648 O O . CYS A 1 202 ? 34.317 -10.600 -29.860 1.00 79.56 202 CYS A O 1
ATOM 1650 N N . CYS A 1 203 ? 33.219 -8.762 -30.497 1.00 65.69 203 CYS A N 1
ATOM 1651 C CA . CYS A 1 203 ? 34.403 -8.074 -31.010 1.00 65.69 203 CYS A CA 1
ATOM 1652 C C . CYS A 1 203 ? 35.180 -7.426 -29.857 1.00 65.69 203 CYS A C 1
ATOM 1654 O O . CYS A 1 203 ? 34.604 -6.687 -29.066 1.00 65.69 203 CYS A O 1
ATOM 1656 N N . GLY A 1 204 ? 36.484 -7.694 -29.771 1.00 55.84 204 GLY A N 1
ATOM 1657 C CA . GLY A 1 204 ? 37.338 -7.182 -28.699 1.00 55.84 204 GLY A CA 1
ATOM 1658 C C . GLY A 1 204 ? 37.791 -5.738 -28.913 1.00 55.84 204 GLY A C 1
ATOM 1659 O O . GLY A 1 204 ? 38.899 -5.528 -29.396 1.00 55.84 204 GLY A O 1
ATOM 1660 N N . ASP A 1 205 ? 36.951 -4.782 -28.522 1.00 48.12 205 ASP A N 1
ATOM 1661 C CA . ASP A 1 205 ? 37.355 -3.439 -28.077 1.00 48.12 205 ASP A CA 1
ATOM 1662 C C . ASP A 1 205 ? 36.292 -2.910 -27.091 1.00 48.12 205 ASP A C 1
ATOM 1664 O O . ASP A 1 205 ? 35.114 -3.250 -27.226 1.00 48.12 205 ASP A O 1
ATOM 1668 N N . ASP A 1 206 ? 36.672 -2.102 -26.098 1.00 47.84 206 ASP A N 1
ATOM 1669 C CA . ASP A 1 206 ? 35.883 -1.833 -24.871 1.00 47.84 206 ASP A CA 1
ATOM 1670 C C . ASP A 1 206 ? 34.667 -0.891 -25.058 1.00 47.84 206 ASP A C 1
ATOM 1672 O O . ASP A 1 206 ? 34.158 -0.268 -24.121 1.00 47.84 206 ASP A O 1
ATOM 1676 N N . THR A 1 207 ? 34.152 -0.794 -26.284 1.00 43.97 207 THR A N 1
ATOM 1677 C CA . THR A 1 207 ? 32.949 -0.021 -26.607 1.00 43.97 207 THR A CA 1
ATOM 1678 C C . THR A 1 207 ? 31.677 -0.845 -26.401 1.00 43.97 207 THR A C 1
ATOM 1680 O O . THR A 1 207 ? 31.145 -1.463 -27.324 1.00 43.97 207 THR A O 1
ATOM 1683 N N . LEU A 1 208 ? 31.112 -0.758 -25.190 1.00 49.94 208 LEU A N 1
ATOM 1684 C CA . LEU A 1 208 ? 29.649 -0.774 -25.061 1.00 49.94 208 LEU A CA 1
ATOM 1685 C C . LEU A 1 208 ? 29.079 0.235 -26.081 1.00 49.94 208 LEU A C 1
ATOM 1687 O O . LEU A 1 208 ? 29.669 1.313 -26.240 1.00 49.94 208 LEU A O 1
ATOM 1691 N N . PRO A 1 209 ? 27.980 -0.075 -26.797 1.00 45.16 209 PRO A N 1
ATOM 1692 C CA . PRO A 1 209 ? 27.425 0.866 -27.762 1.00 45.16 209 PRO A CA 1
ATOM 1693 C C . PRO A 1 209 ? 27.085 2.186 -27.059 1.00 45.16 209 PRO A C 1
ATOM 1695 O O . PRO A 1 209 ? 26.726 2.167 -25.877 1.00 45.16 209 PRO A O 1
ATOM 1698 N N . PRO A 1 210 ? 27.211 3.334 -27.753 1.00 42.69 210 PRO A N 1
ATOM 1699 C CA . PRO A 1 210 ? 26.992 4.635 -27.139 1.00 42.69 210 PRO A CA 1
ATOM 1700 C C . PRO A 1 210 ? 25.612 4.657 -26.488 1.00 42.69 210 PRO A C 1
ATOM 1702 O O . PRO A 1 210 ? 24.616 4.418 -27.172 1.00 42.69 210 PRO A O 1
ATOM 1705 N N . PHE A 1 211 ? 25.579 4.913 -25.175 1.00 45.66 211 PHE A N 1
ATOM 1706 C CA . PHE A 1 211 ? 24.348 4.975 -24.392 1.00 45.66 211 PHE A CA 1
ATOM 1707 C C . PHE A 1 211 ? 23.316 5.815 -25.142 1.00 45.66 211 PHE A C 1
ATOM 1709 O O . PHE A 1 211 ? 23.515 7.019 -25.331 1.00 45.66 211 PHE A O 1
ATOM 1716 N N . PHE A 1 212 ? 22.212 5.190 -25.555 1.00 43.19 212 PHE A N 1
ATOM 1717 C CA . PHE A 1 212 ? 21.033 5.948 -25.940 1.00 43.19 212 PHE A CA 1
ATOM 1718 C C . PHE A 1 212 ? 20.608 6.730 -24.692 1.00 43.19 212 PHE A C 1
ATOM 1720 O O . PHE A 1 212 ? 20.326 6.104 -23.667 1.00 43.19 212 PHE A O 1
ATOM 1727 N N . PRO A 1 213 ? 20.625 8.076 -24.715 1.00 41.94 213 PRO A N 1
ATOM 1728 C CA . PRO A 1 213 ? 20.132 8.836 -23.580 1.00 41.94 213 PRO A CA 1
ATOM 1729 C C . PRO A 1 213 ? 18.645 8.504 -23.390 1.00 41.94 213 PRO A C 1
ATOM 1731 O O . PRO A 1 213 ? 17.946 8.320 -24.395 1.00 41.94 213 PRO A O 1
ATOM 1734 N N . PRO A 1 214 ? 18.144 8.433 -22.143 1.00 41.78 214 PRO A N 1
ATOM 1735 C CA . PRO A 1 214 ? 16.720 8.235 -21.909 1.00 41.78 214 PRO A CA 1
ATOM 1736 C C . PRO A 1 214 ? 15.921 9.334 -22.634 1.00 41.78 214 PRO A C 1
ATOM 1738 O O . PRO A 1 214 ? 16.401 10.476 -22.716 1.00 41.78 214 PRO A O 1
ATOM 1741 N N . PRO A 1 215 ? 14.736 9.028 -23.192 1.00 37.84 215 PRO A N 1
ATOM 1742 C CA . PRO A 1 215 ? 13.973 10.008 -23.942 1.00 37.84 215 PRO A CA 1
ATOM 1743 C C . PRO A 1 215 ? 13.616 11.196 -23.055 1.00 37.84 215 PRO A C 1
ATOM 1745 O O . PRO A 1 215 ? 13.106 11.035 -21.956 1.00 37.84 215 PRO A O 1
ATOM 1748 N N . ASN A 1 216 ? 13.840 12.399 -23.580 1.00 41.19 216 ASN A N 1
ATOM 1749 C CA . ASN A 1 216 ? 13.191 13.628 -23.133 1.00 41.19 216 ASN A CA 1
ATOM 1750 C C . ASN A 1 216 ? 13.102 13.831 -21.607 1.00 41.19 216 ASN A C 1
ATOM 1752 O O . ASN A 1 216 ? 12.012 13.817 -21.036 1.00 41.19 216 ASN A O 1
ATOM 1756 N N . GLN A 1 217 ? 14.211 14.234 -20.974 1.00 41.31 217 GLN A N 1
ATOM 1757 C CA . GLN A 1 217 ? 14.064 15.125 -19.817 1.00 41.31 217 GLN A CA 1
ATOM 1758 C C . GLN A 1 217 ? 13.161 16.313 -20.228 1.00 41.31 217 GLN A C 1
ATOM 1760 O O . GLN A 1 217 ? 13.437 16.938 -21.266 1.00 41.31 217 GLN A O 1
ATOM 1765 N N . PRO A 1 218 ? 12.106 16.653 -19.461 1.00 38.50 218 PRO A N 1
ATOM 1766 C CA . PRO A 1 218 ? 11.165 17.715 -19.814 1.00 38.50 218 PRO A CA 1
ATOM 1767 C C . PRO A 1 218 ? 11.812 19.104 -19.659 1.00 38.50 218 PRO A C 1
ATOM 1769 O O . PRO A 1 218 ? 11.609 19.812 -18.677 1.00 38.50 218 PRO A O 1
ATOM 1772 N N . GLY A 1 219 ? 12.623 19.496 -20.647 1.00 38.97 219 GLY A N 1
ATOM 1773 C CA . GLY A 1 219 ? 13.371 20.757 -20.630 1.00 38.97 219 GLY A CA 1
ATOM 1774 C C . GLY A 1 219 ? 14.046 21.170 -21.945 1.00 38.97 219 GLY A C 1
ATOM 1775 O O . GLY A 1 219 ? 14.243 22.367 -22.166 1.00 38.97 219 GLY A O 1
ATOM 1776 N N . GLN A 1 220 ? 14.369 20.243 -22.860 1.00 33.12 220 GLN A N 1
ATOM 1777 C CA . GLN A 1 220 ? 15.006 20.611 -24.136 1.00 33.12 220 GLN A CA 1
ATOM 1778 C C . GLN A 1 220 ? 14.003 21.133 -25.176 1.00 33.12 220 GLN A C 1
ATOM 1780 O O . GLN A 1 220 ? 13.513 20.416 -26.047 1.00 33.12 220 GLN A O 1
ATOM 1785 N N . THR A 1 221 ? 13.742 22.440 -25.121 1.00 29.50 221 THR A N 1
ATOM 1786 C CA . THR A 1 221 ? 13.025 23.168 -26.176 1.00 29.50 221 THR A CA 1
ATOM 1787 C C . THR A 1 221 ? 13.867 23.258 -27.454 1.00 29.50 221 THR A C 1
ATOM 1789 O O . THR A 1 221 ? 14.683 24.163 -27.635 1.00 29.50 221 THR A O 1
ATOM 1792 N N . VAL A 1 222 ? 13.643 22.331 -28.391 1.00 37.41 222 VAL A N 1
ATOM 1793 C CA . VAL A 1 222 ? 14.196 22.417 -29.752 1.00 37.41 222 VAL A CA 1
ATOM 1794 C C . VAL A 1 222 ? 13.726 23.724 -30.398 1.00 37.41 222 VAL A C 1
ATOM 1796 O O . VAL A 1 222 ? 12.533 23.923 -30.626 1.00 37.41 222 VAL A O 1
ATOM 1799 N N . SER A 1 223 ? 14.662 24.632 -30.700 1.00 38.75 223 SER A N 1
ATOM 1800 C CA . SER A 1 223 ? 14.366 25.997 -31.166 1.00 38.75 223 SER A CA 1
ATOM 1801 C C . SER A 1 223 ? 13.959 26.059 -32.652 1.00 38.75 223 SER A C 1
ATOM 1803 O O . SER A 1 223 ? 14.595 26.708 -33.486 1.00 38.75 223 SER A O 1
ATOM 1805 N N . GLY A 1 224 ? 12.878 25.363 -33.003 1.00 35.47 224 GLY A N 1
ATOM 1806 C CA . GLY A 1 224 ? 12.251 25.425 -34.320 1.00 35.47 224 GLY A CA 1
ATOM 1807 C C . GLY A 1 224 ? 11.431 26.705 -34.486 1.00 35.47 224 GLY A C 1
ATOM 1808 O O . GLY A 1 224 ? 10.359 26.843 -33.899 1.00 35.47 224 GLY A O 1
ATOM 1809 N N . LYS A 1 225 ? 11.896 27.646 -35.319 1.00 34.19 225 LYS A N 1
ATOM 1810 C CA . LYS A 1 225 ? 11.154 28.881 -35.648 1.00 34.19 225 LYS A CA 1
ATOM 1811 C C . LYS A 1 225 ? 9.930 28.606 -36.536 1.00 34.19 225 LYS A C 1
ATOM 1813 O O . LYS A 1 225 ? 9.953 28.872 -37.737 1.00 34.19 225 LYS A O 1
ATOM 1818 N N . VAL A 1 226 ? 8.834 28.146 -35.938 1.00 36.09 226 VAL A N 1
ATOM 1819 C CA . VAL A 1 226 ? 7.511 28.120 -36.583 1.00 36.09 226 VAL A CA 1
ATOM 1820 C C . VAL A 1 226 ? 6.873 29.508 -36.470 1.00 36.09 226 VAL A C 1
ATOM 1822 O O . VAL A 1 226 ? 6.455 29.940 -35.399 1.00 36.09 226 VAL A O 1
ATOM 1825 N N . ALA A 1 227 ? 6.811 30.238 -37.584 1.00 44.09 227 ALA A N 1
ATOM 1826 C CA . ALA A 1 227 ? 6.283 31.601 -37.623 1.00 44.09 227 ALA A CA 1
ATOM 1827 C C . ALA A 1 227 ? 4.747 31.632 -37.769 1.00 44.09 227 ALA A C 1
ATOM 1829 O O . ALA A 1 227 ? 4.221 31.833 -38.863 1.00 44.09 227 ALA A O 1
ATOM 1830 N N . SER A 1 228 ? 4.012 31.478 -36.665 1.00 38.53 228 SER A N 1
ATOM 1831 C CA . SER A 1 228 ? 2.554 31.671 -36.636 1.00 38.53 228 SER A CA 1
ATOM 1832 C C . SER A 1 228 ? 2.174 33.149 -36.452 1.00 38.53 228 SER A C 1
ATOM 1834 O O . SER A 1 228 ? 2.514 33.760 -35.438 1.00 38.53 228 SER A O 1
ATOM 1836 N N . LYS A 1 229 ? 1.417 33.728 -37.394 1.00 46.91 229 LYS A N 1
ATOM 1837 C CA . LYS A 1 229 ? 0.811 35.065 -37.242 1.00 46.91 229 LYS A CA 1
ATOM 1838 C C . LYS A 1 229 ? -0.586 34.952 -36.617 1.00 46.91 229 LYS A C 1
ATOM 1840 O O . LYS A 1 229 ? -1.538 34.620 -37.315 1.00 46.91 229 LYS A O 1
ATOM 1845 N N . GLY A 1 230 ? -0.697 35.253 -35.322 1.00 44.84 230 GLY A N 1
ATOM 1846 C CA . GLY A 1 230 ? -1.967 35.403 -34.593 1.00 44.84 230 GLY A CA 1
ATOM 1847 C C . GLY A 1 230 ? -2.288 36.876 -34.269 1.00 44.84 230 GLY A C 1
ATOM 1848 O O . GLY A 1 230 ? -1.373 37.702 -34.253 1.00 44.84 230 GLY A O 1
ATOM 1849 N N . PRO A 1 231 ? -3.563 37.244 -34.035 1.00 46.28 231 PRO A N 1
ATOM 1850 C CA . PRO A 1 231 ? -3.975 38.644 -33.923 1.00 46.28 231 PRO A CA 1
ATOM 1851 C C . PRO A 1 231 ? -3.661 39.283 -32.558 1.00 46.28 231 PRO A C 1
ATOM 1853 O O . PRO A 1 231 ? -4.139 38.838 -31.511 1.00 46.28 231 PRO A O 1
ATOM 1856 N N . LEU A 1 232 ? -2.942 40.412 -32.576 1.00 49.97 232 LEU A N 1
ATOM 1857 C CA . LEU A 1 232 ? -2.798 41.309 -31.422 1.00 49.97 232 LEU A CA 1
ATOM 1858 C C . LEU A 1 232 ? -4.129 42.035 -31.148 1.00 49.97 232 LEU A C 1
ATOM 1860 O O . LEU A 1 232 ? -4.369 43.123 -31.665 1.00 49.97 232 LEU A O 1
ATOM 1864 N N . ALA A 1 233 ? -4.991 41.428 -30.328 1.00 48.34 233 ALA A N 1
ATOM 1865 C CA . ALA A 1 233 ? -6.215 42.066 -29.824 1.00 48.34 233 ALA A CA 1
ATOM 1866 C C . ALA A 1 233 ? -6.622 41.598 -28.412 1.00 48.34 233 ALA A C 1
ATOM 1868 O O . ALA A 1 233 ? -6.962 42.419 -27.565 1.00 48.34 233 ALA A O 1
ATOM 1869 N N . ALA A 1 234 ? -6.564 40.292 -28.125 1.00 50.28 234 ALA A N 1
ATOM 1870 C CA . ALA A 1 234 ? -7.172 39.724 -26.911 1.00 50.28 234 ALA A CA 1
ATOM 1871 C C . ALA A 1 234 ? -6.376 39.941 -25.602 1.00 50.28 234 ALA A C 1
ATOM 1873 O O . ALA A 1 234 ? -6.962 39.981 -24.521 1.00 50.28 234 ALA A O 1
ATOM 1874 N N . VAL A 1 235 ? -5.047 40.089 -25.677 1.00 52.22 235 VAL A N 1
ATOM 1875 C CA . VAL A 1 235 ? -4.154 40.034 -24.497 1.00 52.22 235 VAL A CA 1
ATOM 1876 C C . VAL A 1 235 ? -4.389 41.191 -23.511 1.00 52.22 235 VAL A C 1
ATOM 1878 O O . VAL A 1 235 ? -4.315 40.995 -22.299 1.00 52.22 235 VAL A O 1
ATOM 1881 N N . GLY A 1 236 ? -4.729 42.386 -24.007 1.00 50.41 236 GLY A N 1
ATOM 1882 C CA . GLY A 1 236 ? -4.952 43.564 -23.157 1.00 50.41 236 GLY A CA 1
ATOM 1883 C C . GLY A 1 236 ? -6.180 43.453 -22.244 1.00 50.41 236 GLY A C 1
ATOM 1884 O O . GLY A 1 236 ? -6.162 43.971 -21.129 1.00 50.41 236 GLY A O 1
ATOM 1885 N N . ALA A 1 237 ? -7.228 42.744 -22.678 1.00 54.06 237 ALA A N 1
ATOM 1886 C CA . ALA A 1 237 ? -8.464 42.606 -21.908 1.00 54.06 237 ALA A CA 1
ATOM 1887 C C . ALA A 1 237 ? -8.281 41.710 -20.670 1.00 54.06 237 ALA A C 1
ATOM 1889 O O . ALA A 1 237 ? -8.717 42.068 -19.575 1.00 54.06 237 ALA A O 1
ATOM 1890 N N . LEU A 1 238 ? -7.587 40.577 -20.823 1.00 55.44 238 LEU A N 1
ATOM 1891 C CA . LEU A 1 238 ? -7.362 39.614 -19.738 1.00 55.44 238 LEU A CA 1
ATOM 1892 C C . LEU A 1 238 ? -6.501 40.202 -18.609 1.00 55.44 238 LEU A C 1
ATOM 1894 O O . LEU A 1 238 ? -6.828 40.026 -17.436 1.00 55.44 238 LEU A O 1
ATOM 1898 N N . LEU A 1 239 ? -5.457 40.967 -18.950 1.00 61.41 239 LEU A N 1
ATOM 1899 C CA . LEU A 1 239 ? -4.627 41.672 -17.965 1.00 61.41 239 LEU A CA 1
ATOM 1900 C C . LEU A 1 239 ? -5.422 42.739 -17.190 1.00 61.41 239 LEU A C 1
ATOM 1902 O O . LEU A 1 239 ? -5.245 42.876 -15.979 1.00 61.41 239 LEU A O 1
ATOM 1906 N N . GLY A 1 240 ? -6.336 43.452 -17.859 1.00 66.75 240 GLY A N 1
ATOM 1907 C CA . GLY A 1 240 ? -7.233 44.413 -17.209 1.00 66.75 240 GLY A CA 1
ATOM 1908 C C . GLY A 1 240 ? -8.172 43.756 -16.191 1.00 66.75 240 GLY A C 1
ATOM 1909 O O . GLY A 1 240 ? -8.286 44.234 -15.062 1.00 66.75 240 GLY A O 1
ATOM 1910 N N . VAL A 1 241 ? -8.793 42.628 -16.554 1.00 73.19 241 VAL A N 1
ATOM 1911 C CA . VAL A 1 241 ? -9.679 41.867 -15.654 1.00 73.19 241 VAL A CA 1
ATOM 1912 C C . VAL A 1 241 ? -8.906 41.285 -14.466 1.00 73.19 241 VAL A C 1
ATOM 1914 O O . VAL A 1 241 ? -9.352 41.427 -13.329 1.00 73.19 241 VAL A O 1
ATOM 1917 N N . ALA A 1 242 ? -7.725 40.700 -14.692 1.00 77.19 242 ALA A N 1
ATOM 1918 C CA . ALA A 1 242 ? -6.885 40.170 -13.615 1.00 77.19 242 ALA A CA 1
ATOM 1919 C C . ALA A 1 242 ? -6.468 41.262 -12.608 1.00 77.19 242 ALA A C 1
ATOM 1921 O O . ALA A 1 242 ? -6.543 41.051 -11.397 1.00 77.19 242 ALA A O 1
ATOM 1922 N N . CYS A 1 243 ? -6.100 42.451 -13.100 1.00 78.31 243 CYS A N 1
ATOM 1923 C CA . CYS A 1 243 ? -5.760 43.599 -12.259 1.00 78.31 243 CYS A CA 1
ATOM 1924 C C . CYS A 1 243 ? -6.963 44.085 -11.427 1.00 78.31 243 CYS A C 1
ATOM 1926 O O . CYS A 1 243 ? -6.839 44.285 -10.218 1.00 78.31 243 CYS A O 1
ATOM 1928 N N . LEU A 1 244 ? -8.151 44.197 -12.036 1.00 81.50 244 LEU A N 1
ATOM 1929 C CA . LEU A 1 244 ? -9.383 44.560 -11.325 1.00 81.50 244 LEU A CA 1
ATOM 1930 C C . LEU A 1 244 ? -9.743 43.545 -10.229 1.00 81.50 244 LEU A C 1
ATOM 1932 O O . LEU A 1 244 ? -10.063 43.950 -9.112 1.00 81.50 244 LEU A O 1
ATOM 1936 N N . MET A 1 245 ? -9.630 42.243 -10.505 1.00 87.12 245 MET A N 1
ATOM 1937 C CA . MET A 1 245 ? -9.864 41.199 -9.500 1.00 87.12 245 MET A CA 1
ATOM 1938 C C . MET A 1 245 ? -8.871 41.300 -8.334 1.00 87.12 245 MET A C 1
ATOM 1940 O O . MET A 1 245 ? -9.286 41.263 -7.176 1.00 87.12 245 MET A O 1
ATOM 1944 N N . ALA A 1 246 ? -7.577 41.502 -8.609 1.00 88.62 246 ALA A N 1
ATOM 1945 C CA . ALA A 1 246 ? -6.561 41.684 -7.570 1.00 88.62 246 ALA A CA 1
ATOM 1946 C C . ALA A 1 246 ? -6.836 42.915 -6.682 1.00 88.62 246 ALA A C 1
ATOM 1948 O O . ALA A 1 246 ? -6.715 42.835 -5.458 1.00 88.62 246 ALA A O 1
ATOM 1949 N N . LEU A 1 247 ? -7.276 44.033 -7.273 1.00 90.12 247 LEU A N 1
ATOM 1950 C CA . LEU A 1 247 ? -7.679 45.234 -6.533 1.00 90.12 247 LEU A CA 1
ATOM 1951 C C . LEU A 1 247 ? -8.918 44.994 -5.653 1.00 90.12 247 LEU A C 1
ATOM 1953 O O . LEU A 1 247 ? -8.952 45.465 -4.516 1.00 90.12 247 LEU A O 1
ATOM 1957 N N . VAL A 1 248 ? -9.904 44.224 -6.128 1.00 92.25 248 VAL A N 1
ATOM 1958 C CA . VAL A 1 248 ? -11.081 43.834 -5.330 1.00 92.25 248 VAL A CA 1
ATOM 1959 C C . VAL A 1 248 ? -10.687 42.926 -4.160 1.00 92.25 248 VAL A C 1
ATOM 1961 O O . VAL A 1 248 ? -11.142 43.158 -3.040 1.00 92.25 248 VAL A O 1
ATOM 1964 N N . PHE A 1 249 ? -9.801 41.945 -4.367 1.00 91.38 249 PHE A N 1
ATOM 1965 C CA . PHE A 1 249 ? -9.298 41.097 -3.278 1.00 91.38 249 PHE A CA 1
ATOM 1966 C C . PHE A 1 249 ? -8.509 41.896 -2.231 1.00 91.38 249 PHE A C 1
ATOM 1968 O O . PHE A 1 249 ? -8.742 41.718 -1.035 1.00 91.38 249 PHE A O 1
ATOM 1975 N N . LEU A 1 250 ? -7.644 42.826 -2.652 1.00 93.00 250 LEU A N 1
ATOM 1976 C CA . LEU A 1 250 ? -6.931 43.730 -1.741 1.00 93.00 250 LEU A CA 1
ATOM 1977 C C . LEU A 1 250 ? -7.899 44.617 -0.946 1.00 93.00 250 LEU A C 1
ATOM 1979 O O . LEU A 1 250 ? -7.770 44.721 0.274 1.00 93.00 250 LEU A O 1
ATOM 1983 N N . ALA A 1 251 ? -8.907 45.206 -1.598 1.00 92.25 251 ALA A N 1
ATOM 1984 C CA . ALA A 1 251 ? -9.928 46.008 -0.926 1.00 92.25 251 ALA A CA 1
ATOM 1985 C C . ALA A 1 251 ? -10.725 45.182 0.100 1.00 92.25 251 ALA A C 1
ATOM 1987 O O . ALA A 1 251 ? -10.912 45.625 1.234 1.00 92.25 251 ALA A O 1
ATOM 1988 N N . MET A 1 252 ? -11.134 43.959 -0.252 1.00 90.12 252 MET A N 1
ATOM 1989 C CA . MET A 1 252 ? -11.823 43.041 0.662 1.00 90.12 252 MET A CA 1
ATOM 1990 C C . MET A 1 252 ? -10.943 42.648 1.855 1.00 90.12 252 MET A C 1
ATOM 1992 O O . MET A 1 252 ? -11.412 42.688 2.992 1.00 90.12 252 MET A O 1
ATOM 1996 N N . PHE A 1 253 ? -9.660 42.345 1.638 1.00 91.75 253 PHE A N 1
ATOM 1997 C CA . PHE A 1 253 ? -8.718 42.023 2.714 1.00 91.75 253 PHE A CA 1
ATOM 1998 C C . PHE A 1 253 ? -8.482 43.217 3.657 1.00 91.75 253 PHE A C 1
ATOM 2000 O O . PHE A 1 253 ? -8.451 43.057 4.881 1.00 91.75 253 PHE A O 1
ATOM 2007 N N . ILE A 1 254 ? -8.401 44.437 3.116 1.00 90.94 254 ILE A N 1
ATOM 2008 C CA . ILE A 1 254 ? -8.334 45.677 3.903 1.00 90.94 254 ILE A CA 1
ATOM 2009 C C . ILE A 1 254 ? -9.628 45.882 4.707 1.00 90.94 254 ILE A C 1
ATOM 2011 O O . ILE A 1 254 ? -9.564 46.164 5.901 1.00 90.94 254 ILE A O 1
ATOM 2015 N N . ILE A 1 255 ? -10.809 45.674 4.117 1.00 89.75 255 ILE A N 1
ATOM 2016 C CA . ILE A 1 255 ? -12.098 45.786 4.825 1.00 89.75 255 ILE A CA 1
ATOM 2017 C C . ILE A 1 255 ? -12.211 44.744 5.949 1.00 89.75 255 ILE A C 1
ATOM 2019 O O . ILE A 1 255 ? -12.642 45.085 7.051 1.00 89.75 255 ILE A O 1
ATOM 2023 N N . VAL A 1 256 ? -11.798 43.495 5.711 1.00 87.38 256 VAL A N 1
ATOM 2024 C CA . VAL A 1 256 ? -11.803 42.425 6.723 1.00 87.38 256 VAL A CA 1
ATOM 2025 C C . VAL A 1 256 ? -10.823 42.734 7.854 1.00 87.38 256 VAL A C 1
ATOM 2027 O O . VAL A 1 256 ? -11.210 42.668 9.019 1.00 87.38 256 VAL A O 1
ATOM 2030 N N . THR A 1 257 ? -9.588 43.144 7.554 1.00 85.12 257 THR A N 1
ATOM 2031 C CA . THR A 1 257 ? -8.594 43.483 8.590 1.00 85.12 257 THR A CA 1
ATOM 2032 C C . THR A 1 257 ? -8.943 44.762 9.357 1.00 85.12 257 THR A C 1
ATOM 2034 O O . THR A 1 257 ? -8.690 44.829 10.562 1.00 85.12 257 THR A O 1
ATOM 2037 N N . LEU A 1 258 ? -9.592 45.749 8.727 1.00 84.94 258 LEU A N 1
ATOM 2038 C CA . LEU A 1 258 ? -10.151 46.922 9.410 1.00 84.94 258 LEU A CA 1
ATOM 2039 C C . LEU A 1 258 ? -11.340 46.554 10.306 1.00 84.94 258 LEU A C 1
ATOM 2041 O O . LEU A 1 258 ? -11.376 46.999 11.453 1.00 84.94 258 LEU A O 1
ATOM 2045 N N . LYS A 1 259 ? -12.272 45.705 9.843 1.00 82.81 259 LYS A N 1
ATOM 2046 C CA . LYS A 1 259 ? -13.357 45.177 10.689 1.00 82.81 259 LYS A CA 1
ATOM 2047 C C . LYS A 1 259 ? -12.805 44.374 11.864 1.00 82.81 259 LYS A C 1
ATOM 2049 O O . LYS A 1 259 ? -13.204 44.628 12.991 1.00 82.81 259 LYS A O 1
ATOM 2054 N N . TYR A 1 260 ? -11.841 43.485 11.637 1.00 76.25 260 TYR A N 1
ATOM 2055 C CA . TYR A 1 260 ? -11.195 42.705 12.695 1.00 76.25 260 TYR A CA 1
ATOM 2056 C C . TYR A 1 260 ? -10.494 43.602 13.728 1.00 76.25 260 TYR A C 1
ATOM 2058 O O . TYR A 1 260 ? -10.678 43.421 14.932 1.00 76.25 260 TYR A O 1
ATOM 2066 N N . ARG A 1 261 ? -9.763 44.635 13.278 1.00 74.12 261 ARG A N 1
ATOM 2067 C CA . ARG A 1 261 ? -9.165 45.667 14.149 1.00 74.12 261 ARG A CA 1
ATOM 2068 C C . ARG A 1 261 ? -10.199 46.522 14.889 1.00 74.12 261 ARG A C 1
ATOM 2070 O O . ARG A 1 261 ? -9.920 46.952 16.004 1.00 74.12 261 ARG A O 1
ATOM 2077 N N . ALA A 1 262 ? -11.375 46.768 14.314 1.00 70.56 262 ALA A N 1
ATOM 2078 C CA . ALA A 1 262 ? -12.474 47.450 14.998 1.00 70.56 262 ALA A CA 1
ATOM 2079 C C . ALA A 1 262 ? -13.137 46.545 16.051 1.00 70.56 262 ALA A C 1
ATOM 2081 O O . ALA A 1 262 ? -13.301 46.968 17.191 1.00 70.56 262 ALA A O 1
ATOM 2082 N N . THR A 1 263 ? -13.444 45.290 15.713 1.00 67.81 263 THR A N 1
ATOM 2083 C CA . THR A 1 263 ? -14.032 44.306 16.635 1.00 67.81 263 THR A CA 1
ATOM 2084 C C . THR A 1 263 ? -13.105 44.021 17.813 1.00 67.81 263 THR A C 1
ATOM 2086 O O . THR A 1 263 ? -13.551 44.096 18.951 1.00 67.81 263 THR A O 1
ATOM 2089 N N . THR A 1 264 ? -11.810 43.787 17.580 1.00 61.00 264 THR A N 1
ATOM 2090 C CA . THR A 1 264 ? -10.828 43.604 18.669 1.00 61.00 264 THR A CA 1
ATOM 2091 C C . THR A 1 264 ? -10.670 44.859 19.529 1.00 61.00 264 THR A C 1
ATOM 2093 O O . THR A 1 264 ? -10.672 44.755 20.752 1.00 61.00 264 THR A O 1
ATOM 2096 N N . ARG A 1 265 ? -10.629 46.061 18.936 1.00 61.44 265 ARG A N 1
ATOM 2097 C CA . ARG A 1 265 ? -10.609 47.329 19.693 1.00 61.44 265 ARG A CA 1
ATOM 2098 C C . ARG A 1 265 ? -11.878 47.540 20.531 1.00 61.44 265 ARG A C 1
ATOM 2100 O O . ARG A 1 265 ? -11.788 48.081 21.630 1.00 61.44 265 ARG A O 1
ATOM 2107 N N . ASN A 1 266 ? -13.036 47.110 20.034 1.00 57.97 266 ASN A N 1
ATOM 2108 C CA . ASN A 1 266 ? -14.297 47.158 20.772 1.00 57.97 266 ASN A CA 1
ATOM 2109 C C . ASN A 1 266 ? -14.326 46.117 21.901 1.00 57.97 266 ASN A C 1
ATOM 2111 O O . ASN A 1 266 ? -14.699 46.463 23.013 1.00 57.97 266 ASN A O 1
ATOM 2115 N N . TYR A 1 267 ? -13.863 44.888 21.651 1.00 52.56 267 TYR A N 1
ATOM 2116 C CA . TYR A 1 267 ? -13.758 43.828 22.659 1.00 52.56 267 TYR A CA 1
ATOM 2117 C C . TYR A 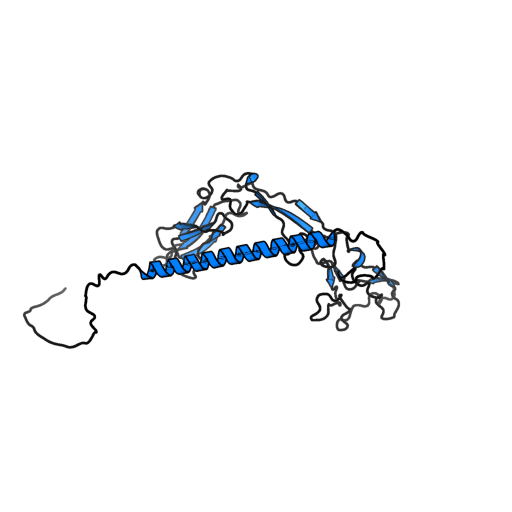1 267 ? -12.836 44.238 23.817 1.00 52.56 267 TYR A C 1
ATOM 2119 O O . TYR A 1 267 ? -13.217 44.132 24.977 1.00 52.56 267 TYR A O 1
ATOM 2127 N N . ILE A 1 268 ? -11.668 44.814 23.503 1.00 54.78 268 ILE A N 1
ATOM 2128 C CA . ILE A 1 268 ? -10.742 45.369 24.502 1.00 54.78 268 ILE A CA 1
ATOM 2129 C C . ILE A 1 268 ? -11.401 46.511 25.293 1.00 54.78 268 ILE A C 1
ATOM 2131 O O . ILE A 1 268 ? -11.239 46.570 26.505 1.00 54.78 268 ILE A O 1
ATOM 2135 N N . ARG A 1 269 ? -12.190 47.387 24.648 1.00 50.28 269 ARG A N 1
ATOM 2136 C CA . ARG A 1 269 ? -12.937 48.446 25.352 1.00 50.28 269 ARG A CA 1
ATOM 2137 C C . ARG A 1 269 ? -14.019 47.911 26.292 1.00 50.28 269 ARG A C 1
ATOM 2139 O O . ARG A 1 269 ? -14.184 48.480 27.367 1.00 50.28 269 ARG A O 1
ATOM 2146 N N . VAL A 1 270 ? -14.736 46.854 25.905 1.00 52.72 270 VAL A N 1
ATOM 2147 C CA . VAL A 1 270 ? -15.742 46.199 26.762 1.00 52.72 270 VAL A CA 1
ATOM 2148 C C . VAL A 1 270 ? -15.065 45.537 27.963 1.00 52.72 270 VAL A C 1
ATOM 2150 O O . VAL A 1 270 ? -15.472 45.783 29.092 1.00 52.72 270 VAL A O 1
ATOM 2153 N N . ALA A 1 271 ? -13.963 44.813 27.747 1.00 52.25 271 ALA A N 1
ATOM 2154 C CA . ALA A 1 271 ? -13.185 44.187 28.820 1.00 52.25 271 ALA A CA 1
ATOM 2155 C C . ALA A 1 271 ? -12.592 45.188 29.839 1.00 52.25 271 ALA A C 1
ATOM 2157 O O . ALA A 1 271 ? -12.254 44.794 30.947 1.00 52.25 271 ALA A O 1
ATOM 2158 N N . THR A 1 272 ? -12.480 46.476 29.490 1.00 54.72 272 THR A N 1
ATOM 2159 C CA . THR A 1 272 ? -12.059 47.556 30.408 1.00 54.72 272 THR A CA 1
ATOM 2160 C C . THR A 1 272 ? -13.218 48.340 31.045 1.00 54.72 272 THR A C 1
ATOM 2162 O O . THR A 1 272 ? -12.967 49.361 31.680 1.00 54.72 272 THR A O 1
ATOM 2165 N N . ALA A 1 273 ? -14.476 47.935 30.836 1.00 48.62 273 ALA A N 1
ATOM 2166 C CA . ALA A 1 273 ? -15.659 48.694 31.261 1.00 48.62 273 ALA A CA 1
ATOM 2167 C C . ALA A 1 273 ? -16.479 48.039 32.391 1.00 48.62 273 ALA A C 1
ATOM 2169 O O . ALA A 1 273 ? -17.306 48.721 32.994 1.00 48.62 273 ALA A O 1
ATOM 2170 N N . GLU A 1 274 ? -16.252 46.759 32.702 1.00 48.00 274 GLU A N 1
ATOM 2171 C CA . GLU A 1 274 ? -16.992 46.013 33.732 1.00 48.00 274 GLU A CA 1
ATOM 2172 C C . GLU A 1 274 ? -16.092 45.581 34.902 1.00 48.00 274 GLU A C 1
ATOM 2174 O O . GLU A 1 274 ? -15.807 44.401 35.078 1.00 48.00 274 GLU A O 1
ATOM 2179 N N . GLU A 1 275 ? -15.682 46.535 35.747 1.00 41.09 275 GLU A N 1
ATOM 2180 C CA . GLU A 1 275 ? -15.223 46.208 37.108 1.00 41.09 275 GLU A CA 1
ATOM 2181 C C . GLU A 1 275 ? -15.607 47.284 38.151 1.00 41.09 275 GLU A C 1
ATOM 2183 O O . GLU A 1 275 ? -14.841 48.207 38.436 1.00 41.09 275 GLU A O 1
ATOM 2188 N N . PRO A 1 276 ? -16.805 47.183 38.760 1.00 39.97 276 PRO A N 1
ATOM 2189 C CA . PRO A 1 276 ? -17.149 47.873 39.996 1.00 39.97 276 PRO A CA 1
ATOM 2190 C C . PRO A 1 276 ? -16.989 46.933 41.207 1.00 39.97 276 PRO A C 1
ATOM 2192 O O . PRO A 1 276 ? -17.830 46.078 41.468 1.00 39.97 276 PRO A O 1
ATOM 2195 N N . ALA A 1 277 ? -15.889 47.130 41.936 1.00 41.94 277 ALA A N 1
ATOM 2196 C CA . ALA A 1 277 ? -15.497 46.545 43.225 1.00 41.94 277 ALA A CA 1
ATOM 2197 C C . ALA A 1 277 ? -16.515 45.676 44.012 1.00 41.94 277 ALA A C 1
ATOM 2199 O O . ALA A 1 277 ? -17.515 46.176 44.529 1.00 41.94 277 ALA A O 1
ATOM 2200 N N . LEU A 1 278 ? -16.122 44.427 44.306 1.00 34.69 278 LEU A N 1
ATOM 2201 C CA . LEU A 1 278 ? -16.607 43.677 45.476 1.00 34.69 278 LEU A CA 1
ATOM 2202 C C . LEU A 1 278 ? -15.487 42.855 46.150 1.00 34.69 278 LEU A C 1
ATOM 2204 O O . LEU A 1 278 ? -15.581 41.638 46.299 1.00 34.69 278 LEU A O 1
ATOM 2208 N N . PHE A 1 279 ? -14.403 43.521 46.558 1.00 33.09 279 PHE A N 1
ATOM 2209 C CA . PHE A 1 279 ? -13.306 42.866 47.278 1.00 33.09 279 PHE A CA 1
ATOM 2210 C C . PHE A 1 279 ? -13.669 42.641 48.756 1.00 33.09 279 PHE A C 1
ATOM 2212 O O . PHE A 1 279 ? -13.573 43.546 49.585 1.00 33.09 279 PHE A O 1
ATOM 2219 N N . GLY A 1 280 ? -14.101 41.421 49.085 1.00 30.53 280 GLY A N 1
ATOM 2220 C CA . GLY A 1 280 ? -14.209 40.945 50.465 1.00 30.53 280 GLY A CA 1
ATOM 2221 C C . GLY A 1 280 ? -12.829 40.615 51.042 1.00 30.53 280 GLY A C 1
ATOM 2222 O O . GLY A 1 280 ? -11.983 40.054 50.350 1.00 30.53 280 GLY A O 1
ATOM 2223 N N . SER A 1 281 ? -12.588 40.962 52.305 1.00 34.22 281 SER A N 1
ATOM 2224 C CA . SER A 1 281 ? -11.302 40.742 52.977 1.00 34.22 281 SER A CA 1
ATOM 2225 C C . SER A 1 281 ? -11.193 39.360 53.627 1.00 34.22 281 SER A C 1
ATOM 2227 O O . SER A 1 281 ? -12.044 38.998 54.440 1.00 34.22 281 SER A O 1
ATOM 2229 N N . SER A 1 282 ? -10.074 38.669 53.408 1.00 32.00 282 SER A N 1
ATOM 2230 C CA . SER A 1 282 ? -9.552 37.649 54.328 1.00 32.00 282 SER A CA 1
ATOM 2231 C C . SER A 1 282 ? -8.023 37.683 54.329 1.00 32.00 282 SER A C 1
ATOM 2233 O O . SER A 1 282 ? -7.415 37.855 53.274 1.00 32.00 282 SER A O 1
ATOM 2235 N N . GLN A 1 283 ? -7.421 37.556 55.512 1.00 33.47 283 GLN A N 1
ATOM 2236 C CA . GLN A 1 283 ? -5.986 37.752 55.736 1.00 33.47 283 GLN A CA 1
ATOM 2237 C C . GLN A 1 283 ? -5.105 36.675 55.073 1.00 33.47 283 GLN A C 1
ATOM 2239 O O . GLN A 1 283 ? -5.555 35.574 54.758 1.00 33.47 283 GLN A O 1
ATOM 2244 N N . GLN A 1 284 ? -3.8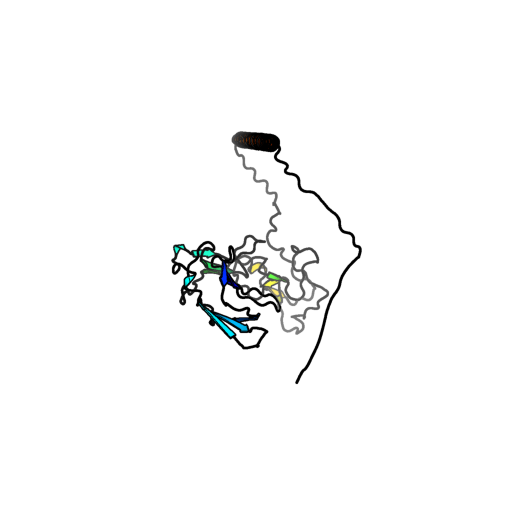22 37.003 54.931 1.00 36.41 284 GLN A N 1
ATOM 2245 C CA . GLN A 1 284 ? -2.734 36.110 54.542 1.00 36.41 284 GLN A CA 1
ATOM 2246 C C . GLN A 1 284 ? -1.801 35.957 55.750 1.00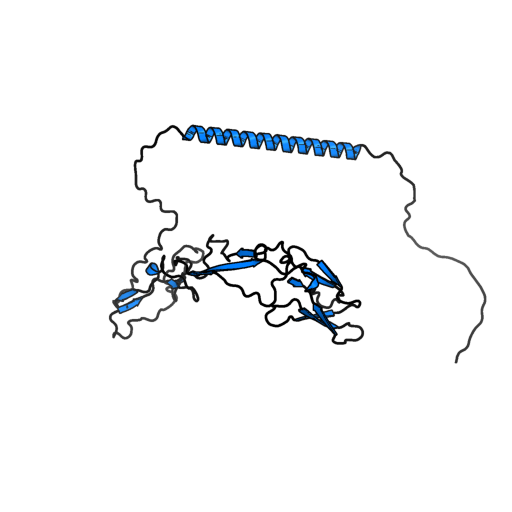 36.41 284 GLN A C 1
ATOM 2248 O O . GLN A 1 284 ? -1.318 36.970 56.248 1.00 36.41 284 GLN A O 1
ATOM 2253 N N . ASP A 1 285 ? -1.517 34.724 56.177 1.00 30.36 285 ASP A N 1
ATOM 2254 C CA . ASP A 1 285 ? -0.588 34.431 57.277 1.00 30.36 285 ASP A CA 1
ATOM 2255 C C . ASP A 1 285 ? 0.480 33.405 56.866 1.00 30.36 285 ASP A C 1
ATOM 2257 O O . ASP A 1 285 ? 0.241 32.504 56.058 1.00 30.36 285 ASP A O 1
ATOM 2261 N N . THR A 1 286 ? 1.680 33.573 57.421 1.00 35.41 286 THR A N 1
ATOM 2262 C CA . THR A 1 286 ? 2.879 32.754 57.172 1.00 35.41 286 THR A CA 1
ATOM 2263 C C . THR A 1 286 ? 3.222 31.866 58.377 1.00 35.41 286 THR A C 1
ATOM 2265 O O . THR A 1 286 ? 2.866 32.215 59.501 1.00 35.41 286 THR A O 1
ATOM 2268 N N . PRO A 1 287 ? 3.925 30.733 58.187 1.00 55.22 287 PRO A N 1
ATOM 2269 C CA . PRO A 1 287 ? 4.154 29.760 59.254 1.00 55.22 287 PRO A CA 1
ATOM 2270 C C . PRO A 1 287 ? 5.418 30.040 60.079 1.00 55.22 287 PRO A C 1
ATOM 2272 O O . PRO A 1 287 ? 6.479 30.276 59.508 1.00 55.22 287 PRO A O 1
ATOM 2275 N N . GLU A 1 288 ? 5.346 29.861 61.402 1.00 37.44 288 GLU A N 1
ATOM 2276 C CA . GLU A 1 288 ? 6.506 29.473 62.221 1.00 37.44 288 GLU A CA 1
ATOM 2277 C C . GLU A 1 288 ? 6.075 28.786 63.537 1.00 37.44 288 GLU A C 1
ATOM 2279 O O . GLU A 1 288 ? 4.905 28.820 63.915 1.00 37.44 288 GLU A O 1
ATOM 2284 N N . ASN A 1 289 ? 7.003 28.093 64.209 1.00 34.19 289 ASN A N 1
ATOM 2285 C CA . ASN A 1 289 ? 6.737 27.287 65.414 1.00 34.19 289 ASN A CA 1
ATOM 2286 C C . ASN A 1 289 ? 7.167 28.024 66.695 1.00 34.19 289 ASN A C 1
ATOM 2288 O O . ASN A 1 289 ? 8.249 28.602 66.678 1.00 34.19 289 ASN A O 1
ATOM 2292 N N . LEU A 1 290 ? 6.459 27.837 67.828 1.00 32.16 290 LEU A N 1
ATOM 2293 C CA . LEU A 1 290 ? 7.048 27.224 69.045 1.00 32.16 290 LEU A CA 1
ATOM 2294 C C . LEU A 1 290 ? 6.055 26.975 70.214 1.00 32.16 290 LEU A C 1
ATOM 2296 O O . LEU A 1 290 ? 5.350 27.878 70.635 1.00 32.16 290 LEU A O 1
ATOM 2300 N N . ALA A 1 291 ? 6.155 25.767 70.789 1.00 31.16 291 ALA A N 1
ATOM 2301 C CA . ALA A 1 291 ? 6.169 25.402 72.223 1.00 31.16 291 ALA A CA 1
ATOM 2302 C C . ALA A 1 291 ? 5.085 25.840 73.256 1.00 31.16 291 ALA A C 1
ATOM 2304 O O . ALA A 1 291 ? 4.703 26.998 73.366 1.00 31.16 291 ALA A O 1
ATOM 2305 N N . SER A 1 292 ? 4.850 24.908 74.206 1.00 30.42 292 SER A N 1
ATOM 2306 C CA . SER A 1 292 ? 4.341 25.089 75.594 1.00 30.42 292 SER A CA 1
ATOM 2307 C C . SER A 1 292 ? 2.830 25.376 75.784 1.00 30.42 292 SER A C 1
ATOM 2309 O O . SER A 1 292 ? 2.212 25.964 74.908 1.00 30.42 292 SER A O 1
ATOM 2311 N N . MET A 1 293 ? 2.155 24.994 76.888 1.00 29.45 293 MET A N 1
ATOM 2312 C CA . MET A 1 293 ? 2.457 24.053 77.998 1.00 29.45 293 MET A CA 1
ATOM 2313 C C . MET A 1 293 ? 1.155 23.666 78.758 1.00 29.45 293 MET A C 1
ATOM 2315 O O . MET A 1 293 ? 0.135 24.318 78.558 1.00 29.45 293 MET A O 1
ATOM 2319 N N . ALA A 1 294 ? 1.248 22.688 79.681 1.00 33.88 294 ALA A N 1
ATOM 2320 C CA . ALA A 1 294 ? 0.204 22.174 80.600 1.00 33.88 294 ALA A CA 1
ATOM 2321 C C . ALA A 1 294 ? -0.965 21.379 79.955 1.00 33.88 294 ALA A C 1
ATOM 2323 O O . ALA A 1 294 ? -1.400 21.692 78.852 1.00 33.88 294 ALA A O 1
ATOM 2324 N N . GLY A 1 295 ? -1.515 20.338 80.597 1.00 30.77 295 GLY A N 1
ATOM 2325 C CA . GLY A 1 295 ? -1.085 19.647 81.831 1.00 30.77 295 GLY A CA 1
ATOM 2326 C C . GLY A 1 295 ? -2.090 18.568 82.295 1.00 30.77 295 GLY A C 1
ATOM 2327 O O . GLY A 1 295 ? -3.268 18.730 82.006 1.00 30.77 295 GLY A O 1
ATOM 2328 N N . GLU A 1 296 ? -1.570 17.500 82.934 1.00 37.03 296 GLU A N 1
ATOM 2329 C CA . GLU A 1 296 ? -2.061 16.719 84.117 1.00 37.03 296 GLU A CA 1
ATOM 2330 C C . GLU A 1 296 ? -3.579 16.401 84.291 1.00 37.03 296 GLU A C 1
ATOM 2332 O O . GLU A 1 296 ? -4.432 17.210 83.949 1.00 37.03 296 GLU A O 1
ATOM 2337 N N . GLU A 1 297 ? -4.070 15.293 84.879 1.00 38.12 297 GLU A N 1
ATOM 2338 C CA . GLU A 1 297 ? -3.607 14.000 85.480 1.00 38.12 297 GLU A CA 1
ATOM 2339 C C . GLU A 1 297 ? -4.905 13.129 85.663 1.00 38.12 297 GLU A C 1
ATOM 2341 O O . GLU A 1 297 ? -5.985 13.651 85.376 1.00 38.12 297 GLU A O 1
ATOM 2346 N N . GLU A 1 298 ? -5.047 11.850 86.059 1.00 39.34 298 GLU A N 1
ATOM 2347 C CA . GLU A 1 298 ? -4.331 10.638 86.567 1.00 39.34 298 GLU A CA 1
ATOM 2348 C C . GLU A 1 298 ? -5.260 9.432 86.156 1.00 39.34 298 GLU A C 1
ATOM 2350 O O . GLU A 1 298 ? -6.419 9.673 85.811 1.00 39.34 298 GLU A O 1
ATOM 2355 N N . ASP A 1 299 ? -4.993 8.121 86.275 1.00 38.28 299 ASP A N 1
ATOM 2356 C CA . ASP A 1 299 ? -3.857 7.212 85.995 1.00 38.28 299 ASP A CA 1
ATOM 2357 C C . ASP A 1 299 ? -4.437 5.747 85.982 1.00 38.28 299 ASP A C 1
ATOM 2359 O O . ASP A 1 299 ? -5.656 5.560 85.988 1.00 38.28 299 ASP A O 1
ATOM 2363 N N . ASP A 1 300 ? -3.583 4.717 86.021 1.00 36.06 300 ASP A N 1
ATOM 2364 C CA . ASP A 1 300 ? -3.828 3.285 86.309 1.00 36.06 300 ASP A CA 1
ATOM 2365 C C . ASP A 1 300 ? -4.219 2.344 85.133 1.00 36.06 300 ASP A C 1
ATOM 2367 O O . ASP A 1 300 ? -4.452 2.751 83.994 1.00 36.06 300 ASP A O 1
ATOM 2371 N N . LYS A 1 301 ? -4.040 1.030 85.366 1.00 39.44 301 LYS A N 1
ATOM 2372 C CA . LYS A 1 301 ? -3.159 0.215 84.508 1.00 39.44 301 LYS A CA 1
ATOM 2373 C C . LYS A 1 301 ? -3.708 -1.223 84.230 1.00 39.44 301 LYS A C 1
ATOM 2375 O O . LYS A 1 301 ? -4.863 -1.317 83.825 1.00 39.44 301 LYS A O 1
ATOM 2380 N N . PRO A 1 302 ? -2.941 -2.345 84.190 1.00 56.72 302 PRO A N 1
ATOM 2381 C CA . PRO A 1 302 ? -3.023 -3.270 83.049 1.00 56.72 302 PRO A CA 1
ATOM 2382 C C . PRO A 1 302 ? -3.632 -4.652 83.368 1.00 56.72 302 PRO A C 1
ATOM 2384 O O . PRO A 1 302 ? -3.705 -5.043 84.529 1.00 56.72 302 PRO A O 1
ATOM 2387 N N . LEU A 1 303 ? -3.892 -5.466 82.330 1.00 38.31 303 LEU A N 1
ATOM 2388 C CA . LEU A 1 303 ? -3.226 -6.776 82.133 1.00 38.31 303 LEU A CA 1
ATOM 2389 C C . LEU A 1 303 ? -3.671 -7.509 80.849 1.00 38.31 303 LEU A C 1
ATOM 2391 O O . LEU A 1 303 ? -4.755 -7.279 80.323 1.00 38.31 303 LEU A O 1
ATOM 2395 N N . ILE A 1 304 ? -2.801 -8.410 80.383 1.00 37.78 304 ILE A N 1
ATOM 2396 C CA . ILE A 1 304 ? -3.070 -9.471 79.389 1.00 37.78 304 ILE A CA 1
ATOM 2397 C C . ILE A 1 304 ? -3.356 -10.786 80.162 1.00 37.78 304 ILE A C 1
ATOM 2399 O O . ILE A 1 304 ? -2.998 -10.859 81.345 1.00 37.78 304 ILE A O 1
ATOM 2403 N N . PRO A 1 305 ? -4.002 -11.808 79.567 1.00 63.38 305 PRO A N 1
ATOM 2404 C CA . PRO A 1 305 ? -3.291 -12.751 78.682 1.00 63.38 305 PRO A CA 1
ATOM 2405 C C . PRO A 1 305 ? -3.954 -12.997 77.316 1.00 63.38 305 PRO A C 1
ATOM 2407 O O . PRO A 1 305 ? -5.201 -13.031 77.250 1.00 63.38 305 PRO A O 1
#

InterPro domains:
  IPR031777 Sortilin, C-terminal [PF15901] (42-202)
  IPR050310 VPS10-related sortilin family receptors [PTHR12106] (2-197)

Radius of gyration: 38.44 Å; chains: 1; bounding box: 64×69×124 Å